Protein AF-A0A5M5C5G3-F1 (afdb_monomer)

Secondary structure (DSSP, 8-state):
-PPPEEEPPSS--SSEEEEEEEHHHHHHHHHHHHHHHHHHHHTT-EEEEEEE---SHHHHHHHHHHHHT-SSS-EEEEEEESS--EEEEES-GGGSSS----TTS-HHHHSEE-THHHH-TT--EEEEEE-SSSTTEEEEEE-TTS-SS---SSEEEEE-----TTS-HHHHHHHHHHHHHHHHTS-----EEEEEE-SSGGGT-HHHHHHHHHHHHHH-GGGGSTT-EEEEE-TTSSSS-HHHHHHHTT-TT--EEEEES-EETTEE----SPP---HHHHHHHHHHHHHHHHHHHHHHH-HHHHHHHHHHHHT--HHHHHGGG-HHHHHHHHHHHHHHSEEHHHHHT-------

Structure (mmCIF, N/CA/C/O backbone):
data_AF-A0A5M5C5G3-F1
#
_entry.id   AF-A0A5M5C5G3-F1
#
loop_
_atom_site.group_PDB
_atom_site.id
_atom_site.type_symbol
_atom_site.label_atom_id
_atom_site.label_alt_id
_atom_site.label_comp_id
_atom_site.label_asym_id
_atom_site.label_entity_id
_atom_site.label_seq_id
_atom_site.pdbx_PDB_ins_code
_atom_site.Cartn_x
_atom_site.Cartn_y
_atom_site.Cartn_z
_atom_site.occupancy
_atom_site.B_iso_or_equiv
_atom_site.auth_seq_id
_atom_site.auth_comp_id
_atom_site.auth_asym_id
_atom_site.auth_atom_id
_atom_site.pdbx_PDB_model_num
ATOM 1 N N . MET A 1 1 ? -4.178 26.601 22.178 1.00 47.41 1 MET A N 1
ATOM 2 C CA . MET A 1 1 ? -3.973 25.141 22.219 1.00 47.41 1 MET A CA 1
ATOM 3 C C . MET A 1 1 ? -5.307 24.529 22.592 1.00 47.41 1 MET A C 1
ATOM 5 O O . MET A 1 1 ? -5.769 24.788 23.697 1.00 47.41 1 MET A O 1
ATOM 9 N N . GLN A 1 2 ? -5.981 23.860 21.654 1.00 57.28 2 GLN A N 1
ATOM 10 C CA . GLN A 1 2 ? -7.100 22.986 22.015 1.00 57.28 2 GLN A CA 1
ATOM 11 C C . GLN A 1 2 ? -6.514 21.763 22.724 1.00 57.28 2 GLN A C 1
ATOM 13 O O . GLN A 1 2 ? -5.422 21.324 22.378 1.00 57.28 2 GLN A O 1
ATOM 18 N N . ALA A 1 3 ? -7.182 21.301 23.776 1.00 74.56 3 ALA A N 1
ATOM 19 C CA . ALA A 1 3 ? -6.798 20.075 24.458 1.00 74.56 3 ALA A CA 1
ATOM 20 C C . ALA A 1 3 ? -7.278 18.870 23.644 1.00 74.56 3 ALA A C 1
ATOM 22 O O . ALA A 1 3 ? -8.340 18.939 23.018 1.00 74.56 3 ALA A O 1
ATOM 23 N N . GLN A 1 4 ? -6.527 17.771 23.710 1.00 89.06 4 GLN A N 1
ATOM 24 C CA . GLN A 1 4 ? -6.929 16.485 23.156 1.00 89.06 4 GLN A CA 1
ATOM 25 C C . GLN A 1 4 ? -8.366 16.137 23.569 1.00 89.06 4 GLN A C 1
ATOM 27 O O . GLN A 1 4 ? -8.704 16.149 24.756 1.00 89.06 4 GLN A O 1
ATOM 32 N N . THR A 1 5 ? -9.204 15.777 22.599 1.00 95.81 5 THR A N 1
ATOM 33 C CA . THR A 1 5 ? -10.551 15.261 22.852 1.00 95.81 5 THR A CA 1
ATOM 34 C C . THR A 1 5 ? -10.535 13.739 22.791 1.00 95.81 5 THR A C 1
ATOM 36 O O . THR A 1 5 ? -10.115 13.144 21.800 1.00 95.81 5 THR A O 1
ATOM 39 N N . VAL A 1 6 ? -11.023 13.101 23.856 1.00 97.19 6 VAL A N 1
ATOM 40 C CA . VAL A 1 6 ? -11.146 11.643 23.958 1.00 97.19 6 VAL A CA 1
ATOM 41 C C . VAL A 1 6 ? -12.616 11.287 24.132 1.00 97.19 6 VAL A C 1
ATOM 43 O O . VAL A 1 6 ? -13.222 11.601 25.157 1.00 97.19 6 VAL A O 1
ATOM 46 N N . VAL A 1 7 ? -13.195 10.614 23.139 1.00 97.94 7 VAL A N 1
ATOM 47 C CA . VAL A 1 7 ? -14.535 10.027 23.251 1.00 97.94 7 VAL A CA 1
ATOM 48 C C . VAL A 1 7 ? -14.389 8.561 23.631 1.00 97.94 7 VAL A C 1
ATOM 50 O O . VAL A 1 7 ? -13.728 7.790 22.935 1.00 97.94 7 VAL A O 1
ATOM 53 N N . HIS A 1 8 ? -15.005 8.180 24.746 1.00 97.75 8 HIS A N 1
ATOM 54 C CA . HIS A 1 8 ? -14.982 6.811 25.248 1.00 97.75 8 HIS A CA 1
ATOM 55 C C . HIS A 1 8 ? -15.946 5.897 24.471 1.00 97.75 8 HIS A C 1
ATOM 57 O O . HIS A 1 8 ? -16.964 6.389 23.964 1.00 97.75 8 HIS A O 1
ATOM 63 N N . PRO A 1 9 ? -15.673 4.577 24.425 1.00 97.62 9 PRO A N 1
ATOM 64 C CA . PRO A 1 9 ? -16.592 3.585 23.879 1.00 97.62 9 PRO A CA 1
ATOM 65 C C . PRO A 1 9 ? -18.014 3.728 24.432 1.00 97.62 9 PRO A C 1
ATOM 67 O O . PRO A 1 9 ? -18.192 3.961 25.630 1.00 97.62 9 PRO A O 1
ATOM 70 N N . SER A 1 10 ? -19.030 3.565 23.579 1.00 97.19 10 SER A N 1
ATOM 71 C CA . SER A 1 10 ? -20.435 3.581 24.023 1.00 97.19 10 SER A CA 1
ATOM 72 C C . SER A 1 10 ? -20.893 2.233 24.595 1.00 97.19 10 SER A C 1
ATOM 74 O O . SER A 1 10 ? -21.881 2.161 25.326 1.00 97.19 10 SER A O 1
ATOM 76 N N . ILE A 1 11 ? -20.134 1.172 24.311 1.00 97.12 11 ILE A N 1
ATOM 77 C CA . ILE A 1 11 ? -20.370 -0.198 24.764 1.00 97.12 11 ILE A CA 1
ATOM 78 C C . ILE A 1 11 ? -19.197 -0.709 25.605 1.00 97.12 11 ILE A C 1
ATOM 80 O O . ILE A 1 11 ? -18.063 -0.250 25.469 1.00 97.12 11 ILE A O 1
ATOM 84 N N . LYS A 1 12 ? -19.464 -1.691 26.471 1.00 95.06 12 LYS A N 1
ATOM 85 C CA . LYS A 1 12 ? -18.429 -2.405 27.231 1.00 95.06 12 LYS A CA 1
ATOM 86 C C . LYS A 1 12 ? -18.089 -3.712 26.532 1.00 95.06 12 LYS A C 1
ATOM 88 O O . LYS A 1 12 ? -18.976 -4.526 26.292 1.00 95.06 12 LYS A O 1
ATOM 93 N N . THR A 1 13 ? -16.811 -3.920 26.259 1.00 96.94 13 THR A N 1
ATOM 94 C CA . THR A 1 13 ? -16.295 -5.062 25.497 1.00 96.94 13 THR A CA 1
ATOM 95 C C . THR A 1 13 ? -15.046 -5.613 26.172 1.00 96.94 13 THR A C 1
ATOM 97 O O . THR A 1 13 ? -14.477 -4.957 27.041 1.00 96.94 13 THR A O 1
ATOM 100 N N . LYS A 1 14 ? -14.640 -6.841 25.829 1.00 96.69 14 LYS A N 1
ATOM 101 C CA . LYS A 1 14 ? -13.453 -7.477 26.435 1.00 96.69 14 LYS A CA 1
ATOM 102 C C . LYS A 1 14 ? -12.157 -6.759 26.067 1.00 96.69 14 LYS A C 1
ATOM 104 O O . LYS A 1 14 ? -11.248 -6.684 26.879 1.00 96.69 14 LYS A O 1
ATOM 109 N N . THR A 1 15 ? -12.100 -6.243 24.852 1.00 98.19 15 THR A N 1
ATOM 110 C CA . THR A 1 15 ? -10.999 -5.475 24.277 1.00 98.19 15 THR A CA 1
ATOM 111 C C . THR A 1 15 ? -11.566 -4.213 23.644 1.00 98.19 15 THR A C 1
ATOM 113 O O . THR A 1 15 ? -12.786 -4.076 23.505 1.00 98.19 15 THR A O 1
ATOM 116 N N . THR A 1 16 ? -10.706 -3.261 23.305 1.00 98.56 16 THR A N 1
ATOM 117 C CA . THR A 1 16 ? -11.116 -1.992 22.698 1.00 98.56 16 THR A CA 1
ATOM 118 C C . THR A 1 16 ? -10.315 -1.672 21.447 1.00 98.56 16 THR A C 1
ATOM 120 O O . THR A 1 16 ? -9.233 -2.207 21.219 1.00 98.56 16 THR A O 1
ATOM 123 N N . PHE A 1 17 ? -10.857 -0.769 20.642 1.00 98.75 17 PHE A N 1
ATOM 124 C CA . PHE A 1 17 ? -10.243 -0.247 19.430 1.00 98.75 17 PHE A CA 1
ATOM 125 C C . PHE A 1 17 ? -10.098 1.274 19.522 1.00 98.75 17 PHE A C 1
ATOM 127 O O . PHE A 1 17 ? -10.846 1.923 20.256 1.00 98.75 17 PHE A O 1
ATOM 134 N N . ALA A 1 18 ? -9.161 1.866 18.782 1.00 98.81 18 ALA A N 1
ATOM 135 C CA . ALA A 1 18 ? -8.980 3.316 18.741 1.00 98.81 18 ALA A CA 1
ATOM 136 C C . ALA A 1 18 ? -9.014 3.863 17.313 1.00 98.81 18 ALA A C 1
ATOM 138 O O . ALA A 1 18 ? -8.277 3.419 16.437 1.00 98.81 18 ALA A O 1
ATOM 139 N N . ILE A 1 19 ? -9.816 4.902 17.101 1.00 98.88 19 ILE A N 1
ATOM 140 C CA . ILE A 1 19 ? -9.719 5.776 15.935 1.00 98.88 19 ILE A CA 1
ATOM 141 C C . ILE A 1 19 ? -8.904 6.997 16.352 1.00 98.88 19 ILE A C 1
ATOM 143 O O . ILE A 1 19 ? -9.328 7.757 17.221 1.00 98.88 19 ILE A O 1
ATOM 147 N N . VAL A 1 20 ? -7.740 7.186 15.737 1.00 98.81 20 VAL A N 1
ATOM 148 C CA . VAL A 1 20 ? -6.887 8.365 15.925 1.00 98.81 20 VAL A CA 1
ATOM 149 C C . VAL A 1 20 ? -7.066 9.266 14.715 1.00 98.81 20 VAL A C 1
ATOM 151 O O . VAL A 1 20 ? -6.786 8.843 13.596 1.00 98.81 20 VAL A O 1
ATOM 154 N N . VAL A 1 21 ? -7.519 10.499 14.918 1.00 98.62 21 VAL A N 1
ATOM 155 C CA . VAL A 1 21 ? -7.805 11.434 13.823 1.00 98.62 21 VAL A CA 1
ATOM 156 C C . VAL A 1 21 ? -7.273 12.828 14.130 1.00 98.62 21 VAL A C 1
ATOM 158 O O . VAL A 1 21 ? -7.289 13.261 15.285 1.00 98.62 21 VAL A O 1
ATOM 161 N N . ASP A 1 22 ? -6.770 13.524 13.109 1.00 97.44 22 ASP A N 1
ATOM 162 C CA . ASP A 1 22 ? -6.402 14.931 13.247 1.00 97.44 22 ASP A CA 1
ATOM 163 C C . ASP A 1 22 ? -7.646 15.834 13.290 1.00 97.44 22 ASP A C 1
ATOM 165 O O . ASP A 1 22 ? -8.669 15.542 12.663 1.00 97.44 22 ASP A O 1
ATOM 169 N N . GLN A 1 23 ? -7.564 16.946 14.022 1.00 97.25 23 GLN A N 1
ATOM 170 C CA . GLN A 1 23 ? -8.694 17.856 14.227 1.00 97.25 23 GLN A CA 1
ATOM 171 C C . GLN A 1 23 ? -9.330 18.309 12.907 1.00 97.25 23 GLN A C 1
ATOM 173 O O . GLN A 1 23 ? -10.554 18.353 12.797 1.00 97.25 23 GLN A O 1
ATOM 178 N N . LYS A 1 24 ? -8.521 18.603 11.882 1.00 96.56 24 LYS A N 1
ATOM 179 C CA . LYS A 1 24 ? -9.031 19.126 10.615 1.00 96.56 24 LYS A CA 1
ATOM 180 C C . LYS A 1 24 ? -9.796 18.058 9.835 1.00 96.56 24 LYS A C 1
ATOM 182 O O . LYS A 1 24 ? -10.873 18.349 9.320 1.00 96.56 24 LYS A O 1
ATOM 187 N N . SER A 1 25 ? -9.282 16.833 9.765 1.00 97.31 25 SER A N 1
ATOM 188 C CA . SER A 1 25 ? -9.998 15.713 9.144 1.00 97.31 25 SER A CA 1
ATOM 189 C C . SER A 1 25 ? -11.283 15.371 9.892 1.00 97.31 25 SER A C 1
ATOM 191 O O . SER A 1 25 ? -12.290 15.064 9.255 1.00 97.31 25 SER A O 1
ATOM 193 N N . TYR A 1 26 ? -11.280 15.470 11.225 1.00 98.25 26 TYR A N 1
ATOM 194 C CA . TYR A 1 26 ? -12.494 15.286 12.013 1.00 98.25 26 TYR A CA 1
ATOM 195 C C . TYR A 1 26 ? -13.536 16.366 11.715 1.00 98.25 26 TYR A C 1
ATOM 197 O O . TYR A 1 26 ? -14.682 16.029 11.439 1.00 98.25 26 TYR A O 1
ATOM 205 N N . ASP A 1 27 ? -13.153 17.642 11.684 1.00 98.06 27 ASP A N 1
ATOM 206 C CA . ASP A 1 27 ? -14.084 18.737 11.388 1.00 98.06 27 ASP A CA 1
ATOM 207 C C . ASP A 1 27 ? -14.723 18.599 9.993 1.00 98.06 27 ASP A C 1
ATOM 209 O O . ASP A 1 27 ? -15.904 18.893 9.812 1.00 98.06 27 ASP A O 1
ATOM 213 N N . GLU A 1 28 ? -13.963 18.113 9.008 1.00 98.25 28 GLU A N 1
ATOM 214 C CA . GLU A 1 28 ? -14.404 17.972 7.614 1.00 98.25 28 GLU A CA 1
ATOM 215 C C . GLU A 1 28 ? -15.206 16.690 7.324 1.00 98.25 28 GLU A C 1
ATOM 217 O O . GLU A 1 28 ? -15.920 16.626 6.318 1.00 98.25 28 GLU A O 1
ATOM 222 N N . ALA A 1 29 ? -15.075 15.652 8.155 1.00 98.38 29 ALA A N 1
ATOM 223 C CA . ALA A 1 29 ? -15.681 14.333 7.933 1.00 98.38 29 ALA A CA 1
ATOM 224 C C . ALA A 1 29 ? -16.339 13.750 9.196 1.00 98.38 29 ALA A C 1
ATOM 226 O O . ALA A 1 29 ? -16.453 12.531 9.341 1.00 98.38 29 ALA A O 1
ATOM 227 N N . LYS A 1 30 ? -16.761 14.614 10.129 1.00 98.44 30 LYS A N 1
ATOM 228 C CA . LYS A 1 30 ? -17.275 14.226 11.450 1.00 98.44 30 LYS A CA 1
ATOM 229 C C . LYS A 1 30 ? -18.355 13.154 11.372 1.00 98.44 30 LYS A C 1
ATOM 231 O O . LYS A 1 30 ? -18.235 12.115 12.011 1.00 98.44 30 LYS A O 1
ATOM 236 N N . SER A 1 31 ? -19.398 13.396 10.579 1.00 98.56 31 SER A N 1
ATOM 237 C CA . SER A 1 31 ? -20.535 12.480 10.468 1.00 98.56 31 SER A CA 1
ATOM 238 C C . SER A 1 31 ? -20.120 11.104 9.950 1.00 98.56 31 SER A C 1
ATOM 240 O O . SER A 1 31 ? -20.612 10.089 10.437 1.00 98.56 31 SER A O 1
ATOM 242 N N . GLU A 1 32 ? -19.201 11.054 8.988 1.00 98.75 32 GLU A N 1
ATOM 243 C CA . GLU A 1 32 ? -18.678 9.813 8.427 1.00 98.75 32 GLU A CA 1
ATOM 244 C C . GLU A 1 32 ? -17.757 9.068 9.404 1.00 98.75 32 GLU A C 1
ATOM 246 O O . GLU A 1 32 ? -17.850 7.846 9.508 1.00 98.75 32 GLU A O 1
ATOM 251 N N . ILE A 1 33 ? -16.918 9.783 10.160 1.00 98.75 33 ILE A N 1
ATOM 252 C CA . ILE A 1 33 ? -16.055 9.195 11.198 1.00 98.75 33 ILE A CA 1
ATOM 253 C C . ILE A 1 33 ? -16.897 8.646 12.357 1.00 98.75 33 ILE A C 1
ATOM 255 O O . ILE A 1 33 ? -16.669 7.519 12.803 1.00 98.75 33 ILE A O 1
ATOM 259 N N . ASP A 1 34 ? -17.908 9.391 12.806 1.00 98.69 34 ASP A N 1
ATOM 260 C CA . ASP A 1 34 ? -18.833 8.960 13.858 1.00 98.69 34 ASP A CA 1
ATOM 261 C C . ASP A 1 34 ? -19.656 7.737 13.414 1.00 98.69 34 ASP A C 1
ATOM 263 O O . ASP A 1 34 ? -19.855 6.792 14.188 1.00 98.69 34 ASP A O 1
ATOM 267 N N . ALA A 1 35 ? -20.097 7.703 12.151 1.00 98.69 35 ALA A N 1
ATOM 268 C CA . ALA A 1 35 ? -20.776 6.546 11.571 1.00 98.69 35 ALA A CA 1
ATOM 269 C C . ALA A 1 35 ? -19.847 5.326 11.471 1.00 98.69 35 ALA A C 1
ATOM 271 O O . ALA A 1 35 ? -20.259 4.215 11.811 1.00 98.69 35 ALA A O 1
ATOM 272 N N . TYR A 1 36 ? -18.592 5.530 11.065 1.00 98.56 36 TYR A N 1
ATOM 273 C CA . TYR A 1 36 ? -17.580 4.479 11.017 1.00 98.56 36 TYR A CA 1
ATOM 274 C C . TYR A 1 36 ? -17.308 3.893 12.403 1.00 98.56 36 TYR A C 1
ATOM 276 O O . TYR A 1 36 ? -17.430 2.681 12.587 1.00 98.56 36 TYR A O 1
ATOM 284 N N . ARG A 1 37 ? -17.090 4.741 13.413 1.00 98.56 37 ARG A N 1
ATOM 285 C CA . ARG A 1 37 ? -16.998 4.322 14.817 1.00 98.56 37 ARG A CA 1
ATOM 286 C C . ARG A 1 37 ? -18.208 3.495 15.252 1.00 98.56 37 ARG A C 1
ATOM 288 O O . ARG A 1 37 ? -18.054 2.402 15.788 1.00 98.56 37 ARG A O 1
ATOM 295 N N . THR A 1 38 ? -19.411 4.005 14.995 1.00 98.38 38 THR A N 1
ATOM 296 C CA . THR A 1 38 ? -20.664 3.328 15.356 1.00 98.38 38 THR A CA 1
ATOM 297 C C . THR A 1 38 ? -20.772 1.959 14.683 1.00 98.38 38 THR A C 1
ATOM 299 O O . THR A 1 38 ? -21.274 1.010 15.281 1.00 98.38 38 THR A O 1
ATOM 302 N N . SER A 1 39 ? -20.301 1.833 13.441 1.00 97.75 39 SER A N 1
ATOM 303 C CA . SER A 1 39 ? -20.312 0.565 12.711 1.00 97.75 39 SER A CA 1
ATOM 304 C C . SER A 1 39 ? -19.391 -0.491 13.335 1.00 97.75 39 SER A C 1
ATOM 306 O O . SER A 1 39 ? -19.750 -1.663 13.339 1.00 97.75 39 SER A O 1
ATOM 308 N N . ILE A 1 40 ? -18.257 -0.085 13.920 1.00 97.62 40 ILE A N 1
ATOM 309 C CA . ILE A 1 40 ? -17.351 -0.979 14.660 1.00 97.62 40 ILE A CA 1
ATOM 310 C C . ILE A 1 40 ? -17.996 -1.412 15.982 1.00 97.62 40 ILE A C 1
ATOM 312 O O . ILE A 1 40 ? -18.031 -2.598 16.300 1.00 97.62 40 ILE A O 1
ATOM 316 N N . GLU A 1 41 ? -18.589 -0.475 16.727 1.00 98.00 41 GLU A N 1
ATOM 317 C CA . GLU A 1 41 ? -19.254 -0.804 17.994 1.00 98.00 41 GLU A CA 1
ATOM 318 C C . GLU A 1 41 ? -20.459 -1.740 17.795 1.00 98.00 41 GLU A C 1
ATOM 320 O O . GLU A 1 41 ? -20.700 -2.615 18.624 1.00 98.00 41 GLU A O 1
ATOM 325 N N . LYS A 1 42 ? -21.179 -1.643 16.670 1.00 96.31 42 LYS A N 1
ATOM 326 C CA . LYS A 1 42 ? -22.265 -2.582 16.328 1.00 96.31 42 LYS A CA 1
ATOM 327 C C . LYS A 1 42 ? -21.810 -4.040 16.204 1.00 96.31 42 LYS A C 1
ATOM 329 O O . LYS A 1 42 ? -22.623 -4.931 16.427 1.00 96.31 42 LYS A O 1
ATOM 334 N N . GLU A 1 43 ? -20.542 -4.286 15.888 1.00 94.12 43 GLU A N 1
ATOM 335 C CA . GLU A 1 43 ? -19.956 -5.633 15.849 1.00 94.12 43 GLU A CA 1
ATOM 336 C C . GLU A 1 43 ? -19.410 -6.096 17.207 1.00 94.12 43 GLU A C 1
ATOM 338 O O . GLU A 1 43 ? -18.856 -7.187 17.321 1.00 94.12 43 GLU A O 1
ATOM 343 N N . GLY A 1 44 ? -19.593 -5.297 18.260 1.00 96.56 44 GLY A N 1
ATOM 344 C CA . GLY A 1 44 ? -19.196 -5.667 19.613 1.00 96.56 44 GLY A CA 1
ATOM 345 C C . GLY A 1 44 ? -17.746 -5.332 19.953 1.00 96.56 44 GLY A C 1
ATOM 346 O O . GLY A 1 44 ? -17.183 -5.977 20.837 1.00 96.56 44 GLY A O 1
ATOM 347 N N . LEU A 1 45 ? -17.157 -4.319 19.305 1.00 97.88 45 LEU A N 1
ATOM 348 C CA . LEU A 1 45 ? -15.825 -3.803 19.628 1.00 97.88 45 LEU A CA 1
ATOM 349 C C . LEU A 1 45 ? -15.895 -2.336 20.085 1.00 97.88 45 LEU A C 1
ATOM 351 O O . LEU A 1 45 ? -16.129 -1.417 19.297 1.00 97.88 45 LEU A O 1
ATOM 355 N N . GLY A 1 46 ? -15.721 -2.108 21.389 1.00 98.31 46 GLY A N 1
ATOM 356 C CA . GLY A 1 46 ? -15.804 -0.785 21.999 1.00 98.31 46 GLY A CA 1
ATOM 357 C C . GLY A 1 46 ? -14.710 0.128 21.462 1.00 98.31 46 GLY A C 1
ATOM 358 O O . GLY A 1 46 ? -13.534 -0.226 21.518 1.00 98.31 46 GLY A O 1
ATOM 359 N N . THR A 1 47 ? -15.086 1.297 20.939 1.00 98.75 47 THR A N 1
ATOM 360 C CA . THR A 1 47 ? -14.168 2.112 20.135 1.00 98.75 47 THR A CA 1
ATOM 361 C C . THR A 1 47 ? -13.967 3.506 20.718 1.00 98.75 47 THR A C 1
ATOM 363 O O . THR A 1 47 ? -14.910 4.296 20.816 1.00 98.75 47 THR A O 1
ATOM 366 N N . TYR A 1 48 ? -12.721 3.825 21.062 1.00 98.69 48 TYR A N 1
ATOM 367 C CA . TYR A 1 48 ? -12.273 5.174 21.389 1.00 98.69 48 TYR A CA 1
ATOM 368 C C . TYR A 1 48 ? -12.162 6.032 20.128 1.00 98.69 48 TYR A C 1
ATOM 370 O O . TYR A 1 48 ? -11.752 5.549 19.073 1.00 98.69 48 TYR A O 1
ATOM 378 N N . LEU A 1 49 ? -12.451 7.325 20.257 1.00 98.75 49 LEU A N 1
ATOM 379 C CA . LEU A 1 49 ? -12.128 8.332 19.247 1.00 98.75 49 LEU A CA 1
ATOM 380 C C . LEU A 1 49 ? -11.200 9.375 19.874 1.00 98.75 49 LEU A C 1
ATOM 382 O O . LEU A 1 49 ? -11.592 10.084 20.803 1.00 98.75 49 LEU A O 1
ATOM 386 N N . LEU A 1 50 ? -9.961 9.418 19.387 1.00 98.69 50 LEU A N 1
ATOM 387 C CA . LEU A 1 50 ? -8.883 10.289 19.846 1.00 98.69 50 LEU A CA 1
ATOM 388 C C . LEU A 1 50 ? -8.682 11.400 18.811 1.00 98.69 50 LEU A C 1
ATOM 390 O O . LEU A 1 50 ? -8.201 11.138 17.707 1.00 98.69 50 LEU A O 1
ATOM 394 N N . ILE A 1 51 ? -9.058 12.626 19.169 1.00 98.50 51 ILE A N 1
ATOM 395 C CA . ILE A 1 51 ? -9.035 13.792 18.279 1.00 98.50 51 ILE A CA 1
ATOM 396 C C . ILE A 1 51 ? -8.058 14.814 18.849 1.00 98.50 51 ILE A C 1
ATOM 398 O O . ILE A 1 51 ? -8.196 15.229 20.003 1.00 98.50 51 ILE A O 1
ATOM 402 N N . ASP A 1 52 ? -7.087 15.223 18.043 1.00 97.81 52 ASP A N 1
ATOM 403 C CA . ASP A 1 52 ? -6.156 16.292 18.400 1.00 97.81 52 ASP A CA 1
ATOM 404 C C . ASP A 1 52 ? -5.534 16.918 17.146 1.00 97.81 52 ASP A C 1
ATOM 406 O O . ASP A 1 52 ? -5.626 16.382 16.043 1.00 97.81 52 ASP A O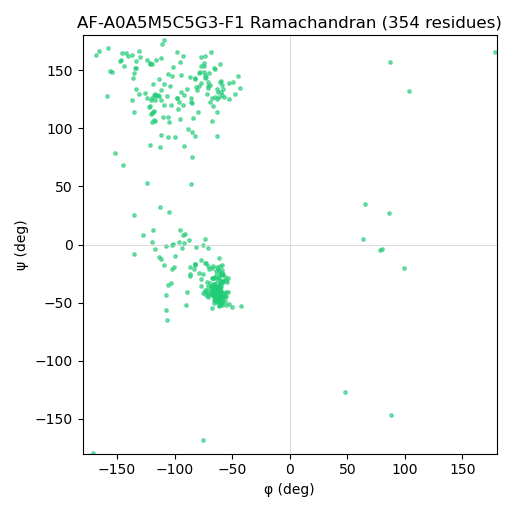 1
ATOM 410 N N . ASP A 1 53 ? -4.843 18.037 17.309 1.00 95.88 53 ASP A N 1
ATOM 411 C CA . ASP A 1 53 ? -3.935 18.577 16.304 1.00 95.88 53 ASP A CA 1
ATOM 412 C C . ASP A 1 53 ? -2.548 17.923 16.450 1.00 95.88 53 ASP A C 1
ATOM 414 O O . ASP A 1 53 ? -1.601 18.497 16.997 1.00 95.88 53 ASP A O 1
ATOM 418 N N . TRP A 1 54 ? -2.443 16.670 16.000 1.00 96.12 54 TRP A N 1
ATOM 419 C CA . TRP A 1 54 ? -1.269 15.817 16.194 1.00 96.12 54 TRP A CA 1
ATOM 420 C C . TRP A 1 54 ? -0.002 16.361 15.520 1.00 96.12 54 TRP A C 1
ATOM 422 O O . TRP A 1 54 ? 0.299 16.058 14.369 1.00 96.12 54 TRP A O 1
ATOM 432 N N . LYS A 1 55 ? 0.806 17.127 16.262 1.00 94.75 55 LYS A N 1
ATOM 433 C CA . LYS A 1 55 ? 2.068 17.696 15.746 1.00 94.75 55 LYS A CA 1
ATOM 434 C C . LYS A 1 55 ? 3.262 16.751 15.781 1.00 94.75 55 LYS A C 1
ATOM 436 O O . LYS A 1 55 ? 4.278 17.043 15.155 1.00 94.75 55 LYS A O 1
ATOM 441 N N . ARG A 1 56 ? 3.203 15.675 16.568 1.00 96.31 56 ARG A N 1
ATOM 442 C CA . ARG A 1 56 ? 4.303 14.713 16.729 1.00 96.31 56 ARG A CA 1
ATOM 443 C C . ARG A 1 56 ? 3.761 13.287 16.875 1.00 96.31 56 ARG A C 1
ATOM 445 O O . ARG A 1 56 ? 2.656 13.120 17.382 1.00 96.31 56 ARG A O 1
ATOM 452 N N . PRO A 1 57 ? 4.548 12.262 16.497 1.00 98.06 57 PRO A N 1
ATOM 453 C CA . PRO A 1 57 ? 4.177 10.862 16.709 1.00 98.06 57 PRO A CA 1
ATOM 454 C C . PRO A 1 57 ? 4.050 10.439 18.181 1.00 98.06 57 PRO A C 1
ATOM 456 O O . PRO A 1 57 ? 3.189 9.635 18.516 1.00 98.06 57 PRO A O 1
ATOM 459 N N . GLU A 1 58 ? 4.905 10.963 19.058 1.00 97.81 58 GLU A N 1
ATOM 460 C CA . GLU A 1 58 ? 5.032 10.518 20.456 1.00 97.81 58 GLU A CA 1
ATOM 461 C C . GLU A 1 58 ? 3.707 10.550 21.244 1.00 97.81 58 GLU A C 1
ATOM 463 O O . GLU A 1 58 ? 3.330 9.491 21.746 1.00 97.81 58 GLU A O 1
ATOM 468 N N . PRO A 1 59 ? 2.944 11.663 21.290 1.00 97.56 59 PRO A N 1
ATOM 469 C CA . PRO A 1 59 ? 1.697 11.713 22.061 1.00 97.56 59 PRO A CA 1
ATOM 470 C C . PRO A 1 59 ? 0.657 10.668 21.641 1.00 97.56 59 PRO A C 1
ATOM 472 O O . PRO A 1 59 ? -0.092 10.159 22.472 1.00 97.56 59 PRO A O 1
ATOM 475 N N . ILE A 1 60 ? 0.619 10.313 20.350 1.00 98.44 60 ILE A N 1
ATOM 476 C CA . ILE A 1 60 ? -0.256 9.244 19.854 1.00 98.44 60 ILE A CA 1
ATOM 477 C C . ILE A 1 60 ? 0.198 7.910 20.444 1.00 98.44 60 ILE A C 1
ATOM 479 O O . ILE A 1 60 ? -0.614 7.174 20.998 1.00 98.44 60 ILE A O 1
ATOM 483 N N . ARG A 1 61 ? 1.497 7.604 20.344 1.00 98.50 61 ARG A N 1
ATOM 484 C CA . ARG A 1 61 ? 2.061 6.343 20.837 1.00 98.50 61 ARG A CA 1
ATOM 485 C C . ARG A 1 61 ? 1.840 6.177 22.340 1.00 98.50 61 ARG A C 1
ATOM 487 O O . ARG A 1 61 ? 1.416 5.108 22.761 1.00 98.50 61 ARG A O 1
ATOM 494 N N . GLU A 1 62 ? 2.070 7.224 23.128 1.00 97.94 62 GLU A N 1
ATOM 495 C CA . GLU A 1 62 ? 1.838 7.211 24.580 1.00 97.94 62 GLU A CA 1
ATOM 496 C C . GLU A 1 62 ? 0.382 6.883 24.929 1.00 97.94 62 GLU A C 1
ATOM 498 O O . GLU A 1 62 ? 0.120 6.075 25.820 1.00 97.94 62 GLU A O 1
ATOM 503 N N . GLN A 1 63 ? -0.573 7.464 24.198 1.00 98.06 63 GLN A N 1
ATOM 504 C CA . GLN A 1 63 ? -1.992 7.171 24.390 1.00 98.06 63 GLN A CA 1
ATOM 505 C C . GLN A 1 63 ? -2.339 5.727 24.019 1.00 98.06 63 GLN A C 1
ATOM 507 O O . GLN A 1 63 ? -3.071 5.071 24.758 1.00 98.06 63 GLN A O 1
ATOM 512 N N . LEU A 1 64 ? -1.800 5.210 22.911 1.00 98.75 64 LEU A N 1
ATOM 513 C CA . LEU A 1 64 ? -2.026 3.822 22.500 1.00 98.75 64 LEU A CA 1
ATOM 514 C C . LEU A 1 64 ? -1.464 2.829 23.527 1.00 98.75 64 LEU A C 1
ATOM 516 O O . LEU A 1 64 ? -2.179 1.907 23.914 1.00 98.75 64 LEU A O 1
ATOM 520 N N . VAL A 1 65 ? -0.243 3.059 24.029 1.00 98.62 65 VAL A N 1
ATOM 521 C CA . VAL A 1 65 ? 0.370 2.247 25.098 1.00 98.62 65 VAL A CA 1
ATOM 522 C C . VAL A 1 65 ? -0.506 2.266 26.348 1.00 98.62 65 VAL A C 1
ATOM 524 O O . VAL A 1 65 ? -0.886 1.214 26.853 1.00 98.62 65 VAL A O 1
ATOM 527 N N . LYS A 1 66 ? -0.920 3.454 26.803 1.00 98.19 66 LYS A N 1
ATOM 528 C CA . LYS A 1 66 ? -1.767 3.599 27.993 1.00 98.19 66 LYS A CA 1
ATOM 529 C C . LYS A 1 66 ? -3.105 2.864 27.865 1.00 98.19 66 LYS A C 1
ATOM 531 O O . LYS A 1 66 ? -3.596 2.302 28.843 1.00 98.19 66 LYS A O 1
ATOM 536 N N . LEU A 1 67 ? -3.732 2.901 26.688 1.00 98.31 67 LEU A N 1
ATOM 537 C CA . LEU A 1 67 ? -4.981 2.176 26.436 1.00 98.31 67 LEU A CA 1
ATOM 538 C C . LEU A 1 67 ? -4.752 0.660 26.362 1.00 98.31 67 LEU A C 1
ATOM 540 O O . LEU A 1 67 ? -5.598 -0.105 26.823 1.00 98.31 67 LEU A O 1
ATOM 544 N N . HIS A 1 68 ? -3.620 0.222 25.813 1.00 98.50 68 HIS A N 1
ATOM 545 C CA . HIS A 1 68 ? -3.236 -1.186 25.760 1.00 98.50 68 HIS A CA 1
ATOM 546 C C . HIS A 1 68 ? -2.956 -1.774 27.149 1.00 98.50 68 HIS A C 1
ATOM 548 O O . HIS A 1 68 ? -3.399 -2.879 27.443 1.00 98.50 68 HIS A O 1
ATOM 554 N N . GLU A 1 69 ? -2.321 -1.011 28.040 1.00 97.81 69 GLU A N 1
ATOM 555 C CA . GLU A 1 69 ? -2.016 -1.416 29.422 1.00 97.81 69 GLU A CA 1
ATOM 556 C C . GLU A 1 69 ? -3.254 -1.503 30.339 1.00 97.81 69 GLU A C 1
ATOM 558 O O . GLU A 1 69 ? -3.147 -1.886 31.505 1.00 97.81 69 GLU A O 1
ATOM 563 N N . ASN A 1 70 ? -4.452 -1.167 29.849 1.00 95.94 70 ASN A N 1
ATOM 564 C CA . ASN A 1 70 ? -5.678 -1.325 30.624 1.00 95.94 70 ASN A CA 1
ATOM 565 C C . ASN A 1 70 ? -5.999 -2.812 30.852 1.00 95.94 70 ASN A C 1
ATOM 567 O O . ASN A 1 70 ? -6.519 -3.488 29.971 1.00 95.94 70 ASN A O 1
ATOM 571 N N . GLU A 1 71 ? -5.796 -3.288 32.080 1.00 93.69 71 GLU A N 1
ATOM 572 C CA . GLU A 1 71 ? -5.994 -4.696 32.459 1.00 93.69 71 GLU A CA 1
ATOM 573 C C . GLU A 1 71 ? -7.417 -5.233 32.235 1.00 93.69 71 GLU A C 1
ATOM 575 O O . GLU A 1 71 ? -7.610 -6.440 32.089 1.00 93.69 71 GLU A O 1
ATOM 580 N N . LYS A 1 72 ? -8.438 -4.367 32.246 1.00 94.62 72 LYS A N 1
ATOM 581 C CA . LYS A 1 72 ? 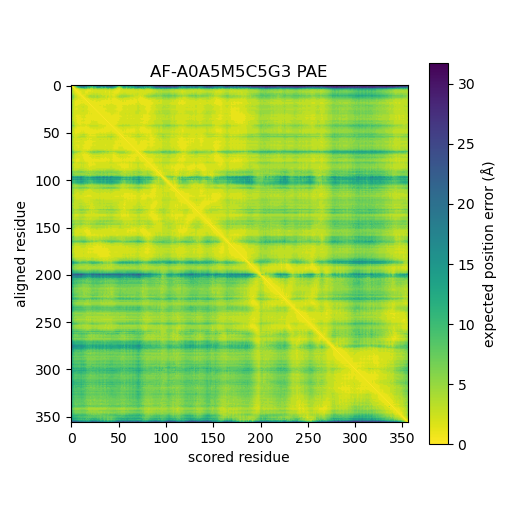-9.842 -4.799 32.143 1.00 94.62 72 LYS A CA 1
ATOM 582 C C . LYS A 1 72 ? -10.318 -4.887 30.705 1.00 94.62 72 LYS A C 1
ATOM 584 O O . LYS A 1 72 ? -11.098 -5.778 30.382 1.00 94.62 72 LYS A O 1
ATOM 589 N N . THR A 1 73 ? -9.924 -3.912 29.895 1.00 96.62 73 THR A N 1
ATOM 590 C CA . THR A 1 73 ? -10.389 -3.748 28.516 1.00 96.62 73 THR A CA 1
ATOM 591 C C . THR A 1 73 ? -9.245 -3.211 27.653 1.00 96.62 73 THR A C 1
ATOM 593 O O . THR A 1 73 ? -9.294 -2.042 27.250 1.00 96.62 73 THR A O 1
ATOM 596 N N . PRO A 1 74 ? -8.191 -4.012 27.418 1.00 98.06 74 PRO A N 1
ATOM 597 C CA . PRO A 1 74 ? -6.998 -3.548 26.724 1.00 98.06 74 PRO A CA 1
ATOM 598 C C . PRO A 1 74 ? -7.313 -3.180 25.274 1.00 98.06 74 PRO A C 1
ATOM 600 O O . PRO A 1 74 ? -8.234 -3.724 24.654 1.00 98.06 74 PRO A O 1
ATOM 603 N N . LEU A 1 75 ? -6.547 -2.239 24.732 1.00 98.62 75 LEU A N 1
ATOM 604 C CA . LEU A 1 75 ? -6.561 -1.914 23.310 1.00 98.62 75 LEU A CA 1
ATOM 605 C C . LEU A 1 75 ? -5.994 -3.086 22.492 1.00 98.62 75 LEU A C 1
ATOM 607 O O . LEU A 1 75 ? -4.868 -3.510 22.742 1.00 98.62 75 LEU A O 1
ATOM 611 N N . GLU A 1 76 ? -6.743 -3.575 21.504 1.00 98.56 76 GLU A N 1
ATOM 612 C CA . GLU A 1 76 ? -6.290 -4.629 20.578 1.00 98.56 76 GLU A CA 1
ATOM 613 C C . GLU A 1 76 ? -5.870 -4.096 19.201 1.00 98.56 76 GLU A C 1
ATOM 615 O O . GLU A 1 76 ? -5.107 -4.752 18.492 1.00 98.56 76 GLU A O 1
ATOM 620 N N . GLY A 1 77 ? -6.332 -2.901 18.822 1.00 98.56 77 GLY A N 1
ATOM 621 C CA . GLY A 1 77 ? -6.047 -2.333 17.511 1.00 98.56 77 GLY A CA 1
ATOM 622 C C . GLY A 1 77 ? -6.365 -0.851 17.378 1.00 98.56 77 GLY A C 1
ATOM 623 O O . GLY A 1 77 ? -7.060 -0.261 18.212 1.00 98.56 77 GLY A O 1
ATOM 624 N N . CYS A 1 78 ? -5.870 -0.239 16.304 1.00 98.81 78 CYS A N 1
ATOM 625 C CA . CYS A 1 78 ? -6.188 1.142 15.966 1.00 98.81 78 CYS A CA 1
ATOM 626 C C . CYS A 1 78 ? -6.260 1.418 14.458 1.00 98.81 78 CYS A C 1
ATOM 628 O O . CYS A 1 78 ? -5.791 0.648 13.620 1.00 98.81 78 CYS A O 1
ATOM 630 N N . VAL A 1 79 ? -6.843 2.564 14.110 1.00 98.81 79 VAL A N 1
ATOM 631 C CA . VAL A 1 79 ? -6.777 3.142 12.767 1.00 98.81 79 VAL A CA 1
ATOM 632 C C . VAL A 1 79 ? -6.437 4.625 12.836 1.00 98.81 79 VAL A C 1
ATOM 634 O O . VAL A 1 79 ? -7.028 5.382 13.608 1.00 98.81 79 VAL A O 1
ATOM 637 N N . PHE A 1 80 ? -5.493 5.039 11.998 1.00 98.81 80 PHE A N 1
ATOM 638 C CA . PHE A 1 80 ? -5.089 6.428 11.807 1.00 98.81 80 PHE A CA 1
ATOM 639 C C . PHE A 1 80 ? -5.887 7.037 10.656 1.00 98.81 80 PHE A C 1
ATOM 641 O O . PHE A 1 80 ? -5.800 6.550 9.531 1.00 98.81 80 PHE A O 1
ATOM 648 N N . ILE A 1 81 ? -6.651 8.095 10.908 1.00 98.56 81 ILE A N 1
ATOM 649 C CA . ILE A 1 81 ? -7.483 8.763 9.904 1.00 98.56 81 ILE A CA 1
ATOM 650 C C . ILE A 1 81 ? -6.947 10.174 9.656 1.00 98.56 81 ILE A C 1
ATOM 652 O O . ILE A 1 81 ? -6.784 10.952 10.591 1.00 98.56 81 ILE A O 1
ATOM 656 N N . GLY A 1 82 ? -6.704 10.504 8.387 1.00 96.69 82 GLY A N 1
ATOM 657 C CA . GLY A 1 82 ? -6.269 11.837 7.970 1.00 96.69 82 GLY A CA 1
ATOM 658 C C . GLY A 1 82 ? -4.753 12.046 7.993 1.00 96.69 82 GLY A C 1
ATOM 659 O O . GLY A 1 82 ? -3.967 11.130 7.715 1.00 96.69 82 GLY A O 1
ATOM 660 N N . ASP A 1 83 ? -4.344 13.271 8.311 1.00 95.19 83 ASP A N 1
ATOM 661 C CA . ASP A 1 83 ? -2.959 13.750 8.289 1.00 95.19 83 ASP A CA 1
ATOM 662 C C . ASP A 1 83 ? -2.237 13.422 9.607 1.00 95.19 83 ASP A C 1
ATOM 664 O O . ASP A 1 83 ? -1.638 14.269 10.266 1.00 95.19 83 ASP A O 1
ATOM 668 N N . ILE A 1 84 ? -2.283 12.150 10.007 1.00 97.81 84 ILE A N 1
ATOM 669 C CA . ILE A 1 84 ? -1.524 11.667 11.162 1.00 97.81 84 ILE A CA 1
ATOM 670 C C . ILE A 1 84 ? -0.024 11.648 10.810 1.00 97.81 84 ILE A C 1
ATOM 672 O O . ILE A 1 84 ? 0.314 11.116 9.741 1.00 97.81 84 ILE A O 1
ATOM 676 N N . PRO A 1 85 ? 0.874 12.146 11.690 1.00 98.00 85 PRO A N 1
ATOM 677 C CA . PRO A 1 85 ? 2.321 12.111 11.486 1.00 98.00 85 PRO A CA 1
ATOM 678 C C . PRO A 1 85 ? 2.842 10.755 10.986 1.00 98.00 85 PRO A C 1
ATOM 680 O O . PRO A 1 85 ? 2.322 9.694 11.337 1.00 98.00 85 PRO A O 1
ATOM 683 N N . ILE A 1 86 ? 3.874 10.791 10.143 1.00 98.19 86 ILE A N 1
ATOM 684 C CA . ILE A 1 86 ? 4.513 9.617 9.544 1.00 98.19 86 ILE A CA 1
ATOM 685 C C . ILE A 1 86 ? 5.910 9.449 10.155 1.00 98.19 86 ILE A C 1
ATOM 687 O O . ILE A 1 86 ? 6.822 10.233 9.859 1.00 98.19 86 ILE A O 1
ATOM 691 N N . PRO A 1 87 ? 6.110 8.416 10.986 1.00 98.31 87 PRO A N 1
ATOM 692 C CA . PRO A 1 87 ? 7.424 8.009 11.460 1.00 98.31 87 PRO A CA 1
ATOM 693 C C . PRO A 1 87 ? 8.314 7.551 10.299 1.00 98.31 87 PRO A C 1
ATOM 695 O O . PRO A 1 87 ? 8.061 6.536 9.653 1.00 98.31 87 PRO A O 1
ATOM 698 N N . MET A 1 88 ? 9.381 8.304 10.044 1.00 97.81 88 MET A N 1
ATOM 699 C CA . MET A 1 88 ? 10.406 8.008 9.046 1.00 97.81 88 MET A CA 1
ATOM 700 C C . MET A 1 88 ? 11.620 7.396 9.750 1.00 97.81 88 MET A C 1
ATOM 702 O O . MET A 1 88 ? 12.509 8.106 10.233 1.00 97.81 88 MET A O 1
ATOM 706 N N . ILE A 1 89 ? 11.653 6.067 9.820 1.00 96.31 89 ILE A N 1
ATOM 707 C CA . ILE A 1 89 ? 12.575 5.318 10.676 1.00 96.31 89 ILE A CA 1
ATOM 708 C C . ILE A 1 89 ? 13.919 5.101 9.974 1.00 96.31 89 ILE A C 1
ATOM 710 O O . ILE A 1 89 ? 14.003 4.562 8.867 1.00 96.31 89 ILE A O 1
ATOM 714 N N . ARG A 1 90 ? 14.994 5.505 10.645 1.00 94.56 90 ARG A N 1
ATOM 715 C CA . ARG A 1 90 ? 16.385 5.252 10.261 1.00 94.56 90 ARG A CA 1
ATOM 716 C C . ARG A 1 90 ? 16.916 4.019 10.983 1.00 94.56 90 ARG A C 1
ATOM 718 O O . ARG A 1 90 ? 16.378 3.612 12.006 1.00 94.56 90 ARG A O 1
ATOM 725 N N . ASP A 1 91 ? 17.944 3.402 10.407 1.00 92.38 91 ASP A N 1
ATOM 726 C CA . ASP A 1 91 ? 18.649 2.238 10.975 1.00 92.38 91 ASP A CA 1
ATOM 727 C C . ASP A 1 91 ? 17.805 0.952 11.145 1.00 92.38 91 ASP A C 1
ATOM 729 O O . ASP A 1 91 ? 18.319 -0.091 11.532 1.00 92.38 91 ASP A O 1
ATOM 733 N N . ALA A 1 92 ? 16.549 0.961 10.686 1.00 91.88 92 ALA A N 1
ATOM 734 C CA . ALA A 1 92 ? 15.651 -0.198 10.637 1.00 91.88 92 ALA A CA 1
ATOM 735 C C . ALA A 1 92 ? 15.640 -0.940 9.280 1.00 91.88 92 ALA A C 1
ATOM 737 O O . ALA A 1 92 ? 14.776 -1.773 9.028 1.00 91.88 92 ALA A O 1
ATOM 738 N N . HIS A 1 93 ? 16.583 -0.659 8.373 1.00 90.06 93 HIS A N 1
ATOM 739 C CA . HIS A 1 93 ? 16.594 -1.233 7.013 1.00 90.06 93 HIS A CA 1
ATOM 740 C C . HIS A 1 93 ? 16.666 -2.764 7.005 1.00 90.06 93 HIS A C 1
ATOM 742 O O . HIS A 1 93 ? 16.141 -3.415 6.101 1.00 90.06 93 HIS A O 1
ATOM 748 N N . HIS A 1 94 ? 17.322 -3.342 8.009 1.00 90.06 94 HIS A N 1
ATOM 749 C CA . HIS A 1 94 ? 17.446 -4.785 8.174 1.00 90.06 94 HIS A CA 1
ATOM 750 C C . HIS A 1 94 ? 16.102 -5.461 8.501 1.00 90.06 94 HIS A C 1
ATOM 752 O O . HIS A 1 94 ? 15.952 -6.643 8.218 1.00 90.06 94 HIS A O 1
ATOM 758 N N . LEU A 1 95 ? 15.113 -4.710 9.004 1.00 90.94 95 LEU A N 1
ATOM 759 C CA . LEU A 1 95 ? 13.739 -5.180 9.225 1.00 90.94 95 LEU A CA 1
ATOM 760 C C . LEU A 1 95 ? 12.886 -5.157 7.946 1.00 90.94 95 LEU A C 1
ATOM 762 O O . LEU A 1 95 ? 11.722 -5.544 7.971 1.00 90.94 95 LEU A O 1
ATOM 766 N N . SER A 1 96 ? 13.445 -4.695 6.823 1.00 89.12 96 SER A N 1
ATOM 767 C CA . SER A 1 96 ? 12.781 -4.702 5.521 1.00 89.12 96 SER A CA 1
ATOM 768 C C . SER A 1 96 ? 13.296 -5.836 4.631 1.00 89.12 96 SER A C 1
ATOM 770 O O . SER A 1 96 ? 14.496 -6.143 4.601 1.00 89.12 96 SER A O 1
ATOM 772 N N . SER A 1 97 ? 12.399 -6.412 3.831 1.00 79.50 97 SER A N 1
ATOM 773 C CA . SER A 1 97 ? 12.743 -7.460 2.866 1.00 79.50 97 SER A CA 1
ATOM 774 C C . SER A 1 97 ? 13.625 -6.917 1.733 1.00 79.50 97 SER A C 1
ATOM 776 O O . SER A 1 97 ? 14.744 -7.393 1.534 1.00 79.50 97 SER A O 1
ATOM 778 N N . ALA A 1 98 ? 13.176 -5.864 1.042 1.00 76.25 98 ALA A N 1
ATOM 779 C CA . ALA A 1 98 ? 13.797 -5.383 -0.198 1.00 76.25 98 ALA A CA 1
ATOM 780 C C . ALA A 1 98 ? 14.458 -3.991 -0.116 1.00 76.25 98 ALA A C 1
ATOM 782 O O . ALA A 1 98 ? 15.184 -3.600 -1.032 1.00 76.25 98 ALA A O 1
ATOM 783 N N . PHE A 1 99 ? 14.253 -3.217 0.954 1.00 81.19 99 PHE A N 1
ATOM 784 C CA . PHE A 1 99 ? 14.734 -1.833 1.006 1.00 81.19 99 PHE A CA 1
ATOM 785 C C . PHE A 1 99 ? 16.196 -1.755 1.474 1.00 81.19 99 PHE A C 1
ATOM 787 O O . PHE A 1 99 ? 16.503 -1.772 2.664 1.00 81.19 99 PHE A O 1
ATOM 794 N N . LYS A 1 100 ? 17.130 -1.671 0.517 1.00 78.62 100 LYS A N 1
ATOM 795 C CA . LYS A 1 100 ? 18.588 -1.695 0.769 1.00 78.62 100 LYS A CA 1
ATOM 796 C C . LYS A 1 100 ? 19.291 -0.368 0.457 1.00 78.62 100 LYS A C 1
ATOM 798 O O . LYS A 1 100 ? 20.437 -0.350 0.008 1.00 78.62 100 LYS A O 1
ATOM 803 N N . ARG A 1 101 ? 18.615 0.770 0.648 1.00 84.19 101 ARG A N 1
ATOM 804 C CA . ARG A 1 101 ? 19.213 2.075 0.332 1.00 84.19 101 ARG A CA 1
ATOM 805 C C . ARG A 1 101 ? 20.273 2.475 1.361 1.00 84.19 101 ARG A C 1
ATOM 807 O O . ARG A 1 101 ? 20.123 2.241 2.551 1.00 84.19 101 ARG A O 1
ATOM 814 N N . SER A 1 102 ? 21.344 3.120 0.896 1.00 84.88 102 SER A N 1
ATOM 815 C CA . SER A 1 102 ? 22.381 3.650 1.786 1.00 84.88 102 SER A CA 1
ATOM 816 C C . SER A 1 102 ? 21.820 4.740 2.717 1.00 84.88 102 SER A C 1
ATOM 818 O O . SER A 1 102 ? 21.217 5.696 2.213 1.00 84.88 102 SER A O 1
ATOM 820 N N . PRO A 1 103 ? 22.118 4.697 4.031 1.00 79.94 103 PRO A N 1
ATOM 821 C CA . PRO A 1 103 ? 21.749 5.755 4.974 1.00 79.94 103 PRO A CA 1
ATOM 822 C C . PRO A 1 103 ? 22.355 7.128 4.649 1.00 79.94 103 PRO A C 1
ATOM 824 O O . PRO A 1 103 ? 21.853 8.142 5.131 1.00 79.94 103 PRO A O 1
ATOM 827 N N . LYS A 1 104 ? 23.411 7.184 3.821 1.00 86.31 104 LYS A N 1
ATOM 828 C CA . LYS A 1 104 ? 24.042 8.438 3.368 1.00 86.31 104 LYS A CA 1
ATOM 829 C C . LYS A 1 104 ? 23.200 9.198 2.338 1.00 86.31 104 LYS A C 1
ATOM 831 O O . LYS A 1 104 ? 23.468 10.365 2.074 1.00 86.31 104 LYS A O 1
ATOM 836 N N . ALA A 1 105 ? 22.213 8.546 1.723 1.00 89.44 105 ALA A N 1
ATOM 837 C CA . ALA A 1 105 ? 21.321 9.204 0.781 1.00 89.44 105 ALA A CA 1
ATOM 838 C C . ALA A 1 105 ? 20.328 10.133 1.501 1.00 89.44 105 ALA A C 1
ATOM 840 O O . ALA A 1 105 ? 20.073 9.999 2.699 1.00 89.44 105 ALA A O 1
ATOM 841 N N . ASN A 1 106 ? 19.736 11.048 0.730 1.00 92.62 106 ASN A N 1
ATOM 842 C CA . ASN A 1 106 ? 18.657 11.937 1.161 1.00 92.62 106 ASN A CA 1
ATOM 843 C C . ASN A 1 106 ? 17.597 11.193 2.007 1.00 92.62 106 ASN A C 1
ATOM 845 O O . ASN A 1 106 ? 17.190 10.086 1.654 1.0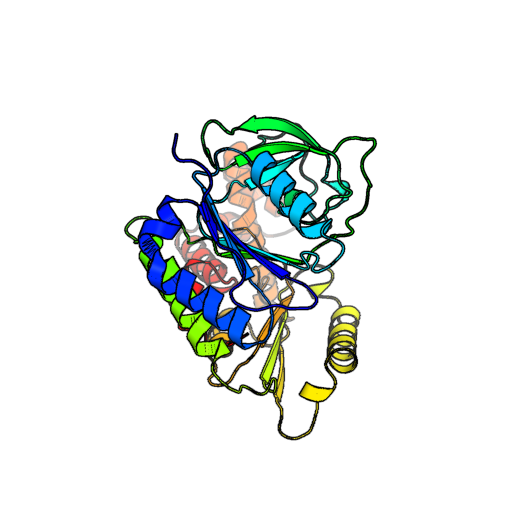0 92.62 106 ASN A O 1
ATOM 849 N N . TRP A 1 107 ? 17.183 11.793 3.126 1.00 94.19 107 TRP A N 1
ATOM 850 C CA . TRP A 1 107 ? 16.420 11.105 4.172 1.00 94.19 107 TRP A CA 1
ATOM 851 C C . TRP A 1 107 ? 15.007 10.718 3.738 1.00 94.19 107 TRP A C 1
ATOM 853 O O . TRP A 1 107 ? 14.568 9.620 4.064 1.00 94.19 107 TRP A O 1
ATOM 863 N N . GLN A 1 108 ? 14.341 11.536 2.917 1.00 92.50 108 GLN A N 1
ATOM 864 C CA . GLN A 1 108 ? 13.035 11.196 2.337 1.00 92.50 108 GLN A CA 1
ATOM 865 C C . GLN A 1 108 ? 13.110 9.917 1.493 1.00 92.50 108 GLN A C 1
ATOM 867 O O . GLN A 1 108 ? 12.120 9.222 1.291 1.00 92.50 108 GLN A O 1
ATOM 872 N N . LYS A 1 109 ? 14.303 9.614 0.978 1.00 89.56 109 LYS A N 1
ATOM 873 C CA . LYS A 1 109 ? 14.567 8.486 0.095 1.00 89.56 109 LYS A CA 1
ATOM 874 C C . LYS A 1 109 ? 15.201 7.290 0.799 1.00 89.56 109 LYS A C 1
ATOM 876 O O . LYS A 1 109 ? 15.187 6.216 0.204 1.00 89.56 109 LYS A O 1
ATOM 881 N N . SER A 1 110 ? 15.805 7.482 1.974 1.00 92.81 110 SER A N 1
ATOM 882 C CA . SER A 1 110 ? 16.613 6.493 2.709 1.00 92.81 110 SER A CA 1
ATOM 883 C C . SER A 1 110 ? 16.071 6.139 4.092 1.00 92.81 110 SER A C 1
ATOM 885 O O . SER A 1 110 ? 16.706 5.373 4.799 1.00 92.81 110 SER A O 1
ATOM 887 N N . SER A 1 111 ? 14.935 6.691 4.504 1.00 94.88 111 SER A N 1
ATOM 888 C CA . SER A 1 111 ? 14.245 6.292 5.733 1.00 94.88 111 SER A CA 1
ATOM 889 C C . SER A 1 111 ? 13.067 5.373 5.398 1.00 94.88 111 SER A C 1
ATOM 891 O O . SER A 1 111 ? 12.503 5.461 4.307 1.00 94.88 111 SER A O 1
ATOM 893 N N . VAL A 1 112 ? 12.691 4.502 6.333 1.00 94.25 112 VAL A N 1
ATOM 894 C CA . VAL A 1 112 ? 11.563 3.572 6.195 1.00 94.25 112 VAL A CA 1
ATOM 895 C C . VAL A 1 112 ? 10.318 4.207 6.831 1.00 94.25 112 VAL A C 1
ATOM 897 O O . VAL A 1 112 ? 10.281 4.309 8.059 1.00 94.25 112 VAL A O 1
ATOM 900 N N . PRO A 1 113 ? 9.314 4.664 6.055 1.00 95.06 113 PRO A N 1
ATOM 901 C CA . PRO A 1 113 ? 8.035 5.088 6.622 1.00 95.06 113 PRO A CA 1
ATOM 902 C C . PRO A 1 113 ? 7.341 3.878 7.251 1.00 95.06 113 PRO A C 1
ATOM 904 O O . PRO A 1 113 ? 7.203 2.850 6.586 1.00 95.06 113 PRO A O 1
ATOM 907 N N . SER A 1 114 ? 6.936 3.961 8.520 1.00 95.94 114 SER A N 1
ATOM 908 C CA . SER A 1 114 ? 6.344 2.797 9.184 1.00 95.94 114 SER A CA 1
ATOM 909 C C . SER A 1 114 ? 5.482 3.140 10.393 1.00 95.94 114 SER A C 1
ATOM 911 O O . SER A 1 114 ? 5.950 3.752 11.353 1.00 95.94 114 SER A O 1
ATOM 913 N N . ASP A 1 115 ? 4.256 2.616 10.390 1.00 97.62 115 ASP A N 1
ATOM 914 C CA . ASP A 1 115 ? 3.365 2.636 11.552 1.00 97.62 115 ASP A CA 1
ATOM 915 C C . ASP A 1 115 ? 3.769 1.606 12.628 1.00 97.62 115 ASP A C 1
ATOM 917 O O . ASP A 1 115 ? 3.200 1.617 13.715 1.00 97.62 115 ASP A O 1
ATOM 921 N N . ARG A 1 116 ? 4.847 0.821 12.417 1.00 97.38 116 ARG A N 1
ATOM 922 C CA . ARG A 1 116 ? 5.461 -0.008 13.480 1.00 97.38 116 ARG A CA 1
ATOM 923 C C . ARG A 1 116 ? 5.939 0.796 14.679 1.00 97.38 116 ARG A C 1
ATOM 925 O O . ARG A 1 116 ? 6.051 0.262 15.773 1.00 97.38 116 ARG A O 1
ATOM 932 N N . TYR A 1 117 ? 6.190 2.090 14.498 1.00 98.19 117 TYR A N 1
ATOM 933 C CA . TYR A 1 117 ? 6.401 2.988 15.627 1.00 98.19 117 TYR A CA 1
ATOM 934 C C . TYR A 1 117 ? 5.177 3.047 16.552 1.00 98.19 117 TYR A C 1
ATOM 936 O O . TYR A 1 117 ? 5.336 3.106 17.766 1.00 98.19 117 TYR A O 1
ATOM 944 N N . TYR A 1 118 ? 3.965 3.046 15.997 1.00 98.62 118 TYR A N 1
ATOM 945 C CA . TYR A 1 118 ? 2.734 3.166 16.769 1.00 98.62 118 TYR A CA 1
ATOM 946 C C . TYR A 1 118 ? 2.204 1.838 17.297 1.00 98.62 118 TYR A C 1
ATOM 948 O O . TYR A 1 118 ? 1.503 1.870 18.300 1.00 98.62 118 TYR A O 1
ATOM 956 N N . ASP A 1 119 ? 2.494 0.714 16.634 1.00 98.38 119 ASP A N 1
ATOM 957 C CA . ASP A 1 119 ? 1.850 -0.572 16.938 1.00 98.38 119 ASP A CA 1
ATOM 958 C C . ASP A 1 119 ? 2.758 -1.649 17.555 1.00 98.38 119 ASP A C 1
ATOM 960 O O . ASP A 1 119 ? 2.247 -2.627 18.093 1.00 98.38 119 ASP A O 1
ATOM 964 N N . ASP A 1 120 ? 4.081 -1.459 17.546 1.00 98.19 120 ASP A N 1
ATOM 965 C CA . ASP A 1 120 ? 5.049 -2.310 18.246 1.00 98.19 120 ASP A CA 1
ATOM 966 C C . ASP A 1 120 ? 5.678 -1.501 19.386 1.00 98.19 120 ASP A C 1
ATOM 968 O O . ASP A 1 120 ? 6.619 -0.716 19.211 1.00 98.19 120 ASP A O 1
ATOM 972 N N . PHE A 1 121 ? 5.109 -1.637 20.580 1.00 97.88 121 PHE A N 1
ATOM 973 C CA . PHE A 1 121 ? 5.515 -0.926 21.791 1.00 97.88 121 PHE A CA 1
ATOM 974 C C . PHE A 1 121 ? 6.875 -1.404 22.305 1.00 97.88 121 PHE A C 1
ATOM 976 O O . PHE A 1 121 ? 7.582 -0.657 22.983 1.00 97.88 121 PHE A O 1
ATOM 983 N N . GLY A 1 122 ? 7.295 -2.611 21.915 1.00 96.38 122 GLY A N 1
ATOM 984 C CA . GLY A 1 122 ? 8.614 -3.154 22.224 1.00 96.38 122 GLY A CA 1
ATOM 985 C C . GLY A 1 122 ? 9.774 -2.494 21.472 1.00 96.38 122 GLY A C 1
ATOM 986 O O . GLY A 1 122 ? 10.925 -2.629 21.905 1.00 96.38 122 GLY A O 1
ATOM 987 N N . LEU A 1 123 ? 9.512 -1.788 20.366 1.00 97.75 123 LEU A N 1
ATOM 988 C CA . LEU A 1 123 ? 10.549 -1.074 19.622 1.00 97.75 123 LEU A CA 1
ATOM 989 C C . LEU A 1 123 ? 10.926 0.256 20.292 1.00 97.75 123 LEU A C 1
ATOM 991 O O . LEU A 1 123 ? 10.077 1.052 20.695 1.00 97.75 123 LEU A O 1
ATOM 995 N N . LYS A 1 124 ? 12.224 0.548 20.376 1.00 98.00 124 LYS A N 1
ATOM 996 C CA . LYS A 1 124 ? 12.745 1.770 21.001 1.00 98.00 124 LYS A CA 1
ATOM 997 C C . LYS A 1 124 ? 13.369 2.684 19.955 1.00 98.00 124 LYS A C 1
ATOM 999 O O . LYS A 1 124 ? 14.192 2.247 19.149 1.00 98.00 124 LYS A O 1
ATOM 1004 N N . PHE A 1 125 ? 13.018 3.964 20.007 1.00 97.88 125 PHE A N 1
ATOM 1005 C CA . PHE A 1 125 ? 13.443 4.956 19.024 1.00 97.88 125 PHE A CA 1
ATOM 1006 C C . PHE A 1 125 ? 13.905 6.240 19.701 1.00 97.88 125 PHE A C 1
ATOM 1008 O O . PHE A 1 125 ? 13.322 6.634 20.708 1.00 97.88 125 PHE A O 1
ATOM 1015 N N . ASP A 1 126 ? 14.872 6.923 19.092 1.00 98.19 126 ASP A N 1
ATOM 1016 C CA . ASP A 1 126 ? 15.217 8.301 19.445 1.00 98.19 126 ASP A CA 1
ATOM 1017 C C . ASP A 1 126 ? 14.722 9.249 18.343 1.00 98.19 126 ASP A C 1
ATOM 1019 O O . ASP A 1 126 ? 14.992 9.051 17.152 1.00 98.19 126 ASP A O 1
ATOM 1023 N N . TYR A 1 127 ? 13.975 10.284 18.731 1.00 98.19 127 TYR A N 1
ATOM 1024 C CA . TYR A 1 127 ? 13.505 11.309 17.800 1.00 98.19 127 TYR A CA 1
ATOM 1025 C C . TYR A 1 127 ? 14.671 12.169 17.310 1.00 98.19 127 TYR A C 1
ATOM 1027 O O . TYR A 1 127 ? 15.502 12.602 18.103 1.00 98.19 127 TYR A O 1
ATOM 1035 N N . ILE A 1 128 ? 14.697 12.469 16.012 1.00 97.44 128 ILE A N 1
ATOM 1036 C CA . ILE A 1 128 ? 15.747 13.290 15.408 1.00 97.44 128 ILE A CA 1
ATOM 1037 C C . ILE A 1 128 ? 15.211 14.677 15.058 1.00 97.44 128 ILE A C 1
ATOM 1039 O O . ILE A 1 128 ? 15.673 15.672 15.608 1.00 97.44 128 ILE A O 1
ATOM 1043 N N . LYS A 1 129 ? 14.262 14.763 14.116 1.00 97.25 129 LYS A N 1
ATOM 1044 C CA . LYS A 1 129 ? 13.670 16.036 13.669 1.00 97.25 129 LYS A CA 1
ATOM 1045 C C . LYS A 1 129 ? 12.427 15.827 12.808 1.00 97.25 129 LYS A C 1
ATOM 1047 O O . LYS A 1 129 ? 12.241 14.759 12.233 1.00 97.25 129 LYS A O 1
ATOM 1052 N N . GLN A 1 130 ? 11.642 16.885 12.649 1.00 98.12 130 GLN A N 1
ATOM 1053 C CA . GLN A 1 130 ? 10.615 16.974 11.613 1.00 98.12 130 GLN A CA 1
ATOM 1054 C C . GLN A 1 130 ? 11.272 17.324 10.270 1.00 98.12 130 GLN A C 1
ATOM 1056 O O . GLN A 1 130 ? 12.302 18.006 10.230 1.00 98.12 130 GLN A O 1
ATOM 1061 N N . ASP A 1 131 ? 10.717 16.828 9.172 1.00 97.75 131 ASP A N 1
ATOM 1062 C CA . ASP A 1 131 ? 11.140 17.210 7.832 1.00 97.75 131 ASP A CA 1
ATOM 1063 C C . ASP A 1 131 ? 10.716 18.651 7.521 1.00 97.75 131 ASP A C 1
ATOM 1065 O O . ASP A 1 131 ? 9.603 19.073 7.820 1.00 97.75 131 ASP A O 1
ATOM 1069 N N . SER A 1 132 ? 11.620 19.420 6.920 1.00 95.25 132 SER A N 1
ATOM 1070 C CA . SER A 1 132 ? 11.384 20.833 6.617 1.00 95.25 132 SER A CA 1
ATOM 1071 C C . SER A 1 132 ? 10.583 21.068 5.334 1.00 95.25 132 SER A C 1
ATOM 1073 O O . SER A 1 132 ? 10.127 22.184 5.112 1.00 95.25 132 SER A O 1
ATOM 1075 N N . LEU A 1 133 ? 10.476 20.066 4.457 1.00 95.25 133 LEU A N 1
ATOM 1076 C CA . LEU A 1 133 ? 9.780 20.146 3.168 1.00 95.25 133 LEU A CA 1
ATOM 1077 C C . LEU A 1 133 ? 8.442 19.406 3.196 1.00 95.25 133 LEU A C 1
ATOM 1079 O O . LEU A 1 133 ? 7.496 19.839 2.546 1.00 95.25 133 LEU A O 1
ATOM 1083 N N . ILE A 1 134 ? 8.368 18.296 3.932 1.00 94.81 134 ILE A N 1
ATOM 1084 C CA . ILE A 1 134 ? 7.163 17.477 4.091 1.00 94.81 134 ILE A CA 1
ATOM 1085 C C . ILE A 1 134 ? 6.832 17.412 5.587 1.00 94.81 134 ILE A C 1
ATOM 1087 O O . ILE A 1 134 ? 7.258 16.468 6.244 1.00 94.81 134 ILE A O 1
ATOM 1091 N N . PRO A 1 135 ? 6.097 18.386 6.151 1.00 93.69 135 PRO A N 1
ATOM 1092 C CA . PRO A 1 135 ? 5.907 18.504 7.600 1.00 93.69 135 PRO A CA 1
ATOM 1093 C C . PRO A 1 135 ? 5.382 17.237 8.288 1.00 93.69 135 PRO A C 1
ATOM 1095 O O . PRO A 1 135 ? 5.719 16.992 9.440 1.00 93.69 135 PRO A O 1
ATOM 1098 N N . ASP A 1 136 ? 4.623 16.396 7.587 1.00 94.56 136 ASP A N 1
ATOM 1099 C CA . ASP A 1 136 ? 4.112 15.133 8.131 1.00 94.56 136 ASP A CA 1
ATOM 1100 C C . ASP A 1 136 ? 5.212 14.107 8.433 1.00 94.56 136 ASP A C 1
ATOM 1102 O O . ASP A 1 136 ? 4.969 13.135 9.144 1.00 94.56 136 ASP A O 1
ATOM 1106 N N . TYR A 1 137 ? 6.410 14.259 7.868 1.00 98.06 137 TYR A N 1
ATOM 1107 C CA . TYR A 1 137 ? 7.509 13.317 8.046 1.00 98.06 137 TYR A CA 1
ATOM 1108 C C . TYR A 1 137 ? 8.298 13.646 9.310 1.00 98.06 137 TYR A C 1
ATOM 1110 O O . TYR A 1 137 ? 8.876 14.723 9.457 1.00 98.06 137 TYR A O 1
ATOM 1118 N N . HIS A 1 138 ? 8.391 12.667 10.204 1.00 98.56 138 HIS A N 1
ATOM 1119 C CA . HIS A 1 138 ? 9.128 12.782 11.456 1.00 98.56 138 HIS A CA 1
ATOM 1120 C C . HIS A 1 138 ? 10.228 11.735 11.519 1.00 98.56 138 HIS A C 1
ATOM 1122 O O . HIS A 1 138 ? 9.971 10.538 11.627 1.00 98.56 138 HIS A O 1
ATOM 1128 N N . TYR A 1 139 ? 11.474 12.190 11.466 1.00 98.25 139 TYR A N 1
ATOM 1129 C CA . TYR A 1 139 ? 12.634 11.318 11.479 1.00 98.25 139 TYR A CA 1
ATOM 1130 C C . TYR A 1 139 ? 13.004 10.881 12.883 1.00 98.25 139 TYR A C 1
ATOM 1132 O O . TYR A 1 139 ? 13.108 11.695 13.804 1.00 98.25 139 TYR A O 1
ATOM 1140 N N . MET A 1 140 ? 13.290 9.594 13.002 1.00 97.50 140 MET A N 1
ATOM 1141 C CA . MET A 1 140 ? 13.747 8.938 14.220 1.00 97.50 140 MET A CA 1
ATOM 1142 C C . MET A 1 140 ? 14.699 7.800 13.862 1.00 97.50 140 MET A C 1
ATOM 1144 O O . MET A 1 140 ? 14.670 7.309 12.733 1.00 97.50 140 MET A O 1
ATOM 1148 N N . THR A 1 141 ? 15.554 7.388 14.790 1.00 96.81 141 THR A N 1
ATOM 1149 C CA . THR A 1 141 ? 16.444 6.230 14.612 1.00 96.81 141 THR A CA 1
ATOM 1150 C C . THR A 1 141 ? 15.992 5.076 15.501 1.00 96.81 141 THR A C 1
ATOM 1152 O O . THR A 1 141 ? 15.580 5.296 16.641 1.00 96.81 141 THR A O 1
ATOM 1155 N N . LEU A 1 142 ? 16.023 3.855 14.962 1.00 97.12 142 LEU A N 1
ATOM 1156 C CA . LEU A 1 142 ? 15.858 2.638 15.750 1.00 97.12 142 LEU A CA 1
ATOM 1157 C C . LEU A 1 142 ? 17.091 2.463 16.640 1.00 97.12 142 LEU A C 1
ATOM 1159 O O . LEU A 1 142 ? 18.217 2.380 16.147 1.00 97.12 142 LEU A O 1
ATOM 1163 N N . ARG A 1 143 ? 16.882 2.385 17.953 1.00 97.56 143 ARG A N 1
ATOM 1164 C CA . ARG A 1 143 ? 17.990 2.236 18.897 1.00 97.56 143 ARG A CA 1
ATOM 1165 C C . ARG A 1 143 ? 18.622 0.852 18.795 1.00 97.56 143 ARG A C 1
ATOM 1167 O O . ARG A 1 143 ? 17.938 -0.149 18.583 1.00 97.56 143 ARG A O 1
ATOM 1174 N N . ALA A 1 144 ? 19.927 0.781 19.041 1.00 95.31 144 ALA A N 1
ATOM 1175 C CA . ALA A 1 144 ? 20.664 -0.484 19.047 1.00 95.31 144 ALA A CA 1
ATOM 1176 C C . ALA A 1 144 ? 20.200 -1.454 20.156 1.00 95.31 144 ALA A C 1
ATOM 1178 O O . ALA A 1 144 ? 20.327 -2.663 19.999 1.00 95.31 144 ALA A O 1
ATOM 1179 N N . ASP A 1 145 ? 19.639 -0.934 21.254 1.00 96.69 145 ASP A N 1
ATOM 1180 C CA . ASP A 1 145 ? 19.064 -1.709 22.366 1.00 96.69 145 ASP A CA 1
ATOM 1181 C C . ASP A 1 145 ? 17.557 -2.005 22.198 1.00 96.69 145 ASP A C 1
ATOM 1183 O O . ASP A 1 145 ? 16.898 -2.468 23.136 1.00 96.69 145 ASP A O 1
ATOM 1187 N N . SER A 1 146 ? 16.994 -1.710 21.023 1.00 97.06 146 SER A N 1
ATOM 1188 C CA . SER A 1 146 ? 15.643 -2.115 20.633 1.00 97.06 146 SER A CA 1
ATOM 1189 C C . SER A 1 146 ? 15.605 -3.591 20.227 1.00 97.06 146 SER A C 1
ATOM 1191 O O . SER A 1 146 ? 16.626 -4.164 19.832 1.00 97.06 146 SER A O 1
ATOM 1193 N N . LYS A 1 147 ? 14.408 -4.197 20.226 1.00 94.94 147 LYS A N 1
ATOM 1194 C CA . LYS A 1 147 ? 14.182 -5.453 19.494 1.00 94.94 147 LYS A CA 1
ATOM 1195 C C . LYS A 1 147 ? 14.644 -5.282 18.038 1.00 94.94 147 LYS A C 1
ATOM 1197 O O . LYS A 1 147 ? 14.405 -4.240 17.428 1.00 94.94 147 LYS A O 1
ATOM 1202 N N . GLN A 1 148 ? 15.296 -6.315 17.504 1.00 93.44 148 GLN A N 1
ATOM 1203 C CA . GLN A 1 148 ? 15.777 -6.388 16.112 1.00 93.44 148 GLN A CA 1
ATOM 1204 C C . GLN A 1 148 ? 14.884 -7.308 15.259 1.00 93.44 148 GLN A C 1
ATOM 1206 O O . GLN A 1 148 ? 15.328 -7.941 14.304 1.00 93.44 148 GLN A O 1
ATOM 1211 N N . TYR A 1 149 ? 13.615 -7.412 15.645 1.00 94.75 149 TYR A N 1
ATOM 1212 C CA . TYR A 1 149 ? 12.542 -8.094 14.934 1.00 94.75 149 TYR A CA 1
ATOM 1213 C C . TYR A 1 149 ? 11.241 -7.332 15.198 1.00 94.75 149 TYR A C 1
ATOM 1215 O O . TYR A 1 149 ? 11.150 -6.586 16.173 1.00 94.75 149 TYR A O 1
ATOM 1223 N N . ILE A 1 150 ? 10.255 -7.520 14.325 1.00 95.31 150 ILE A N 1
ATOM 1224 C CA . ILE A 1 150 ? 8.932 -6.903 14.449 1.00 95.31 150 ILE A CA 1
ATOM 1225 C C . ILE A 1 150 ? 8.004 -7.894 15.155 1.00 95.31 150 ILE A C 1
ATOM 1227 O O . ILE A 1 150 ? 7.949 -9.064 14.777 1.00 95.31 150 ILE A O 1
ATOM 1231 N N . SER A 1 151 ? 7.287 -7.429 16.170 1.00 96.56 151 SER A N 1
ATOM 1232 C CA . SER A 1 151 ? 6.294 -8.187 16.930 1.00 96.56 151 SER A CA 1
ATOM 1233 C C . SER A 1 151 ? 5.254 -7.208 17.481 1.00 96.56 151 SER A C 1
ATOM 1235 O O . SER A 1 151 ? 5.341 -6.856 18.658 1.00 96.56 151 SER A O 1
ATOM 1237 N N . PRO A 1 152 ? 4.302 -6.758 16.644 1.00 97.50 152 PRO A N 1
ATOM 1238 C CA . PRO A 1 152 ? 3.338 -5.729 17.011 1.00 97.50 152 PRO A CA 1
ATOM 1239 C C . PRO A 1 152 ? 2.483 -6.173 18.199 1.00 97.50 152 PRO A C 1
ATOM 1241 O O . PRO A 1 152 ? 2.073 -7.334 18.263 1.00 97.50 152 PRO A O 1
ATOM 1244 N N . ASP A 1 153 ? 2.209 -5.246 19.110 1.00 98.44 153 ASP A N 1
ATOM 1245 C CA . ASP A 1 153 ? 1.374 -5.456 20.295 1.00 98.44 153 ASP A CA 1
ATOM 1246 C C . ASP A 1 153 ? -0.118 -5.235 19.978 1.00 98.44 153 ASP A C 1
ATOM 1248 O O . ASP A 1 153 ? -0.988 -5.826 20.618 1.00 98.44 153 ASP A O 1
ATOM 1252 N N . ILE A 1 154 ? -0.412 -4.422 18.955 1.00 98.62 154 ILE A N 1
ATOM 1253 C CA . ILE A 1 154 ? -1.760 -4.184 18.419 1.00 98.62 154 ILE A CA 1
ATOM 1254 C C . ILE A 1 154 ? -1.765 -4.269 16.884 1.00 98.62 154 ILE A C 1
ATOM 1256 O O . ILE A 1 154 ? -0.734 -4.074 16.236 1.00 98.62 154 ILE A O 1
ATOM 1260 N N . TYR A 1 155 ? -2.924 -4.528 16.270 1.00 98.38 155 TYR A N 1
ATOM 1261 C CA . TYR A 1 155 ? -3.071 -4.360 14.817 1.00 98.38 155 TYR A CA 1
ATOM 1262 C C . TYR A 1 155 ? -3.343 -2.892 14.464 1.00 98.38 155 TYR A C 1
ATOM 1264 O O . TYR A 1 155 ? -4.072 -2.199 15.172 1.00 98.38 155 TYR A O 1
ATOM 1272 N N . SER A 1 156 ? -2.778 -2.400 13.361 1.00 98.31 156 SER A N 1
ATOM 1273 C CA . SER A 1 156 ? -2.967 -1.012 12.935 1.00 98.31 156 SER A CA 1
ATOM 1274 C C . SER A 1 156 ? -3.300 -0.888 11.452 1.00 98.31 156 SER A C 1
ATOM 1276 O O . SER A 1 156 ? -2.927 -1.729 10.631 1.00 98.31 156 SER A O 1
ATOM 1278 N N . ALA A 1 157 ? -4.024 0.176 11.112 1.00 97.88 157 ALA A N 1
ATOM 1279 C CA . ALA A 1 157 ? -4.334 0.562 9.742 1.00 97.88 157 ALA A CA 1
ATOM 1280 C C . ALA A 1 157 ? -4.299 2.087 9.585 1.00 97.88 157 ALA A C 1
ATOM 1282 O O . ALA A 1 157 ? -4.352 2.834 10.563 1.00 97.88 157 ALA A O 1
ATOM 1283 N N . ARG A 1 158 ? -4.252 2.570 8.340 1.00 98.00 158 ARG A N 1
ATOM 1284 C CA . ARG A 1 158 ? -4.235 4.003 8.034 1.00 98.00 158 ARG A CA 1
ATOM 1285 C C . ARG A 1 158 ? -5.158 4.337 6.867 1.00 98.00 158 ARG A C 1
ATOM 1287 O O . ARG A 1 158 ? -4.989 3.824 5.767 1.00 98.00 158 ARG A O 1
ATOM 1294 N N . ILE A 1 159 ? -6.087 5.256 7.106 1.00 97.88 159 ILE A N 1
ATOM 1295 C CA . ILE A 1 159 ? -6.981 5.857 6.116 1.00 97.88 159 ILE A CA 1
ATOM 1296 C C . ILE A 1 159 ? -6.476 7.277 5.860 1.00 97.88 159 ILE A C 1
ATOM 1298 O O . ILE A 1 159 ? -6.822 8.222 6.570 1.00 97.88 159 ILE A O 1
ATOM 1302 N N . ARG A 1 160 ? -5.622 7.427 4.847 1.00 94.88 160 ARG A N 1
ATOM 1303 C CA . ARG A 1 160 ? -5.036 8.716 4.469 1.00 94.88 160 ARG A CA 1
ATOM 1304 C C . ARG A 1 160 ? -5.463 9.080 3.046 1.00 94.88 160 ARG A C 1
ATOM 1306 O O . ARG A 1 160 ? -5.087 8.358 2.121 1.00 94.88 160 ARG A O 1
ATOM 1313 N N . PRO A 1 161 ? -6.241 10.160 2.846 1.00 92.62 161 PRO A N 1
ATOM 1314 C CA . PRO A 1 161 ? -6.649 10.561 1.507 1.00 92.62 161 PRO A CA 1
ATOM 1315 C C . PRO A 1 161 ? -5.435 11.014 0.685 1.00 92.62 161 PRO A C 1
ATOM 1317 O O . PRO A 1 161 ? -4.436 11.498 1.221 1.00 92.62 161 PRO A O 1
ATOM 1320 N N . LEU A 1 162 ? -5.515 10.850 -0.635 1.00 90.38 162 LEU A N 1
ATOM 1321 C CA . LEU A 1 162 ? -4.442 11.257 -1.537 1.00 90.38 162 LEU A CA 1
ATOM 1322 C C . LEU A 1 162 ? -4.385 12.786 -1.664 1.00 90.38 162 LEU A C 1
ATOM 1324 O O . LEU A 1 162 ? -5.408 13.467 -1.704 1.00 90.38 162 LEU A O 1
ATOM 1328 N N . HIS A 1 163 ? -3.171 13.323 -1.784 1.00 89.06 163 HIS A N 1
ATOM 1329 C CA . HIS A 1 163 ? -2.937 14.731 -2.103 1.00 89.06 163 HIS A CA 1
ATOM 1330 C C . HIS A 1 163 ? -2.804 14.893 -3.615 1.00 89.06 163 HIS A C 1
ATOM 1332 O O . HIS A 1 163 ? -1.701 14.842 -4.157 1.00 89.06 163 HIS A O 1
ATOM 1338 N N . LEU A 1 164 ? -3.945 15.028 -4.292 1.00 88.69 164 LEU A N 1
ATOM 1339 C CA . LEU A 1 164 ? -4.021 15.226 -5.738 1.00 88.69 164 LEU A CA 1
ATOM 1340 C C . LEU A 1 164 ? -4.353 16.687 -6.056 1.00 88.69 164 LEU A C 1
ATOM 1342 O O . LEU A 1 164 ? -5.205 17.297 -5.412 1.00 88.69 164 LEU A O 1
ATOM 1346 N N . GLU A 1 165 ? -3.663 17.251 -7.044 1.00 89.12 165 GLU A N 1
ATOM 1347 C CA . GLU A 1 165 ? -3.920 18.612 -7.513 1.00 89.12 165 GLU A CA 1
ATOM 1348 C C . GLU A 1 165 ? -5.343 18.724 -8.080 1.00 89.12 165 GLU A C 1
ATOM 1350 O O . GLU A 1 165 ? -5.766 17.885 -8.871 1.00 89.12 165 GLU A O 1
ATOM 1355 N N . GLY A 1 166 ? -6.085 19.753 -7.657 1.00 90.69 166 GLY A N 1
ATOM 1356 C CA . GLY A 1 166 ? -7.461 20.006 -8.102 1.00 90.69 166 GLY A CA 1
ATOM 1357 C C . GLY A 1 166 ? -8.547 19.165 -7.418 1.00 90.69 166 GLY A C 1
ATOM 1358 O O . GLY A 1 166 ? -9.726 19.416 -7.651 1.00 90.69 166 GLY A O 1
ATOM 1359 N N . GLU A 1 167 ? -8.183 18.221 -6.548 1.00 91.44 167 GLU A N 1
ATOM 1360 C CA . GLU A 1 167 ? -9.123 17.302 -5.901 1.00 91.44 167 GLU A CA 1
ATOM 1361 C C . GLU A 1 167 ? -9.373 17.641 -4.425 1.00 91.44 167 GLU A C 1
ATOM 1363 O O . GLU A 1 167 ? -8.480 18.070 -3.689 1.00 91.44 167 GLU A O 1
ATOM 1368 N N . ASN A 1 168 ? -10.595 17.384 -3.947 1.00 94.75 168 ASN A N 1
ATOM 1369 C CA . ASN A 1 168 ? -10.931 17.569 -2.537 1.00 94.75 168 ASN A CA 1
ATOM 1370 C C . ASN A 1 168 ? -10.627 16.299 -1.726 1.00 94.75 168 ASN A C 1
ATOM 1372 O O . ASN A 1 168 ? -11.441 15.378 -1.643 1.00 94.75 168 ASN A O 1
ATOM 1376 N N . ARG A 1 169 ? -9.478 16.289 -1.044 1.00 94.69 169 ARG A N 1
ATOM 1377 C CA . ARG A 1 169 ? -9.049 15.169 -0.187 1.00 94.69 169 ARG A CA 1
ATOM 1378 C C . ARG A 1 169 ? -10.046 14.804 0.922 1.00 94.69 169 ARG A C 1
ATOM 1380 O O . ARG A 1 169 ? -10.157 13.635 1.278 1.00 94.69 169 ARG A O 1
ATOM 1387 N N . TYR A 1 170 ? -10.799 15.767 1.459 1.00 96.81 170 TYR A N 1
ATOM 1388 C CA . TYR A 1 170 ? -11.799 15.477 2.492 1.00 96.81 170 TYR A CA 1
ATOM 1389 C C . TYR A 1 170 ? -13.064 14.862 1.900 1.00 96.81 170 TYR A C 1
ATOM 1391 O O . TYR A 1 170 ? -13.697 14.036 2.549 1.00 96.81 170 TYR A O 1
ATOM 1399 N N . GLN A 1 171 ? -13.405 15.200 0.653 1.00 96.94 171 GLN A N 1
ATOM 1400 C CA . GLN A 1 171 ? -14.453 14.488 -0.073 1.00 96.94 171 GLN A CA 1
ATOM 1401 C C . GLN A 1 171 ? -14.055 13.022 -0.281 1.00 96.94 171 GLN A C 1
ATOM 1403 O O . GLN A 1 171 ? -14.832 12.143 0.075 1.00 96.94 171 GLN A O 1
ATOM 1408 N N . MET A 1 172 ? -12.815 12.755 -0.711 1.00 95.50 172 MET A N 1
ATOM 1409 C CA . MET A 1 172 ? -12.291 11.383 -0.820 1.00 95.50 172 MET A CA 1
ATOM 1410 C C . MET A 1 172 ? -12.354 10.626 0.512 1.00 95.50 172 MET A C 1
ATOM 1412 O O . MET A 1 172 ? -12.737 9.458 0.539 1.00 95.50 172 MET A O 1
ATOM 1416 N N . LEU A 1 173 ? -12.007 11.289 1.622 1.00 97.81 173 LEU A N 1
ATOM 1417 C CA . LEU A 1 173 ? -12.096 10.696 2.956 1.00 97.81 173 LEU A CA 1
ATOM 1418 C C . LEU A 1 173 ? -13.543 10.328 3.320 1.00 97.81 173 LEU A C 1
ATOM 1420 O O . LEU A 1 173 ? -13.800 9.202 3.749 1.00 97.81 173 LEU A O 1
ATOM 1424 N N . ARG A 1 174 ? -14.491 11.254 3.118 1.00 98.38 174 ARG A N 1
ATOM 1425 C CA . ARG A 1 174 ? -15.921 11.007 3.364 1.00 98.38 174 ARG A CA 1
ATOM 1426 C C . ARG A 1 174 ? -16.448 9.860 2.509 1.00 98.38 174 ARG A C 1
ATOM 1428 O O . ARG A 1 174 ? -17.154 8.998 3.026 1.00 98.38 174 ARG A O 1
ATOM 1435 N N . ASP A 1 175 ? -16.097 9.828 1.228 1.00 96.00 175 ASP A N 1
ATOM 1436 C CA . ASP A 1 175 ? -16.562 8.798 0.297 1.00 96.00 175 ASP A CA 1
ATOM 1437 C C . ASP A 1 175 ? -16.013 7.418 0.662 1.00 96.00 175 ASP A C 1
ATOM 1439 O O . ASP A 1 175 ? -16.768 6.443 0.684 1.00 96.00 175 ASP A O 1
ATOM 1443 N N . TYR A 1 176 ? -14.736 7.335 1.048 1.00 95.56 176 TYR A N 1
ATOM 1444 C CA . TYR A 1 176 ? -14.149 6.093 1.545 1.00 95.56 176 TYR A CA 1
ATOM 1445 C C . TYR A 1 176 ? -14.845 5.597 2.819 1.00 95.56 176 TYR A C 1
ATOM 1447 O O . TYR A 1 176 ? -15.233 4.434 2.888 1.00 95.56 176 TYR A O 1
ATOM 1455 N N . LEU A 1 177 ? -15.055 6.465 3.815 1.00 98.06 177 LEU A N 1
ATOM 1456 C CA . LEU A 1 177 ? -15.699 6.079 5.076 1.00 98.06 177 LEU A CA 1
ATOM 1457 C C . LEU A 1 177 ? -17.166 5.675 4.877 1.00 98.06 177 LEU A C 1
ATOM 1459 O O . LEU A 1 177 ? -17.612 4.688 5.462 1.00 98.06 177 LEU A O 1
ATOM 1463 N N . LYS A 1 178 ? -17.906 6.372 4.003 1.00 97.56 178 LYS A N 1
ATOM 1464 C CA . LYS A 1 178 ? -19.264 5.969 3.596 1.00 97.56 178 LYS A CA 1
ATOM 1465 C C . LYS A 1 178 ? -19.266 4.591 2.956 1.00 97.56 178 LYS A C 1
ATOM 1467 O O . LYS A 1 178 ? -20.100 3.765 3.323 1.00 97.56 178 LYS A O 1
ATOM 1472 N N . LYS A 1 179 ? -18.327 4.334 2.039 1.00 94.25 179 LYS A N 1
ATOM 1473 C CA . LYS A 1 179 ? -18.157 3.016 1.420 1.00 94.25 179 LYS A CA 1
ATOM 1474 C C . LYS A 1 179 ? -17.861 1.957 2.484 1.00 94.25 179 LYS A C 1
ATOM 1476 O O . LYS A 1 179 ? -18.568 0.961 2.530 1.00 94.25 179 LYS A O 1
ATOM 1481 N N . ALA A 1 180 ? -16.892 2.190 3.369 1.00 94.31 180 ALA A N 1
ATOM 1482 C CA . ALA A 1 180 ? -16.512 1.244 4.419 1.00 94.31 180 ALA A CA 1
ATOM 1483 C C . ALA A 1 180 ? -17.691 0.891 5.345 1.00 94.31 180 ALA A C 1
ATOM 1485 O O . ALA A 1 180 ? -17.945 -0.284 5.602 1.00 94.31 180 ALA A O 1
ATOM 1486 N N . VAL A 1 181 ? -18.464 1.889 5.791 1.00 96.44 181 VAL A N 1
ATOM 1487 C CA . VAL A 1 181 ? -19.679 1.670 6.598 1.00 96.44 181 VAL A CA 1
ATOM 1488 C C . VAL A 1 181 ? -20.733 0.881 5.821 1.00 96.44 181 VAL A C 1
ATOM 1490 O O . VAL A 1 181 ? -21.360 -0.020 6.380 1.00 96.44 181 VAL A O 1
ATOM 1493 N N . ALA A 1 182 ? -20.940 1.211 4.544 1.00 94.38 182 ALA A N 1
ATOM 1494 C CA . ALA A 1 182 ? -21.921 0.539 3.703 1.00 94.38 182 ALA A CA 1
ATOM 1495 C C . ALA A 1 182 ? -21.549 -0.924 3.428 1.00 94.38 182 ALA A C 1
ATOM 1497 O O . ALA A 1 182 ? -22.429 -1.776 3.500 1.00 94.38 182 ALA A O 1
ATOM 1498 N N . GLU A 1 183 ? -20.280 -1.232 3.142 1.00 90.75 183 GLU A N 1
ATOM 1499 C CA . GLU A 1 183 ? -19.824 -2.613 2.931 1.00 90.75 183 GLU A CA 1
ATOM 1500 C C . GLU A 1 183 ? -19.915 -3.439 4.217 1.00 90.75 183 GLU A C 1
ATOM 1502 O O . GLU A 1 183 ? -20.435 -4.550 4.187 1.00 90.75 183 GLU A O 1
ATOM 1507 N N . LYS A 1 184 ? -19.535 -2.871 5.367 1.00 90.69 184 LYS A N 1
ATOM 1508 C CA . LYS A 1 184 ? -19.628 -3.539 6.676 1.00 90.69 184 LYS A CA 1
ATOM 1509 C C . LYS A 1 184 ? -21.064 -3.901 7.075 1.00 90.69 184 LYS A C 1
ATOM 1511 O O . LYS A 1 184 ? -21.291 -4.866 7.794 1.00 90.69 184 LYS A O 1
ATOM 1516 N N . ALA A 1 185 ? -22.053 -3.137 6.606 1.00 90.94 185 ALA A N 1
ATOM 1517 C CA . ALA A 1 185 ? -23.466 -3.423 6.851 1.00 90.94 185 ALA A CA 1
ATOM 1518 C C . ALA A 1 185 ? -24.025 -4.565 5.979 1.00 90.94 185 ALA A C 1
ATOM 1520 O O . ALA A 1 185 ? -25.132 -5.044 6.242 1.00 90.94 185 ALA A O 1
ATOM 1521 N N . LYS A 1 186 ? -23.306 -4.987 4.933 1.00 89.56 186 LYS A N 1
ATOM 1522 C CA . LYS A 1 186 ? -23.735 -6.072 4.049 1.00 89.56 186 LYS A CA 1
ATOM 1523 C C . LYS A 1 186 ? -23.298 -7.416 4.615 1.00 89.56 186 LYS A C 1
ATOM 1525 O O . LYS A 1 186 ? -22.202 -7.571 5.139 1.00 89.56 186 LYS A O 1
ATOM 1530 N N . GLN A 1 187 ? -24.143 -8.424 4.429 1.00 86.12 187 GLN A N 1
ATOM 1531 C CA . GLN A 1 187 ? -23.707 -9.810 4.545 1.00 86.12 187 GLN A CA 1
ATOM 1532 C C . GLN A 1 187 ? -23.095 -10.216 3.209 1.00 86.12 187 GLN A C 1
ATOM 1534 O O . GLN A 1 187 ? -23.816 -10.344 2.220 1.00 86.12 187 GLN A O 1
ATOM 1539 N N . ASN A 1 188 ? -21.776 -10.382 3.178 1.00 84.44 188 ASN A N 1
ATOM 1540 C CA . ASN A 1 188 ? -21.060 -10.861 2.004 1.00 84.44 188 ASN A CA 1
ATOM 1541 C C . ASN A 1 188 ? -20.330 -12.156 2.361 1.00 84.44 188 ASN A C 1
ATOM 1543 O O . ASN A 1 188 ? -19.589 -12.202 3.345 1.00 84.44 188 ASN A O 1
ATOM 1547 N N . ALA A 1 189 ? -20.569 -13.214 1.590 1.00 88.69 189 ALA A N 1
ATOM 1548 C CA . ALA A 1 189 ? -19.774 -14.425 1.705 1.00 88.69 189 ALA A CA 1
ATOM 1549 C C . ALA A 1 189 ? -18.432 -14.184 1.013 1.00 88.69 189 ALA A C 1
ATOM 1551 O O . ALA A 1 189 ? -18.386 -13.565 -0.041 1.00 88.69 189 ALA A O 1
ATOM 1552 N N . PHE A 1 190 ? -17.344 -14.661 1.612 1.00 91.88 190 PHE A N 1
ATOM 1553 C CA . PHE A 1 190 ? -16.048 -14.655 0.947 1.00 91.88 190 PHE A CA 1
ATOM 1554 C C . PHE A 1 190 ? -15.956 -15.880 0.028 1.00 91.88 190 PHE A C 1
ATOM 1556 O O . PHE A 1 190 ? -15.612 -16.977 0.482 1.00 91.88 190 PHE A O 1
ATOM 1563 N N . ASP A 1 191 ? -16.322 -15.703 -1.243 1.00 93.94 191 ASP A N 1
ATOM 1564 C CA . ASP A 1 191 ? -16.457 -16.787 -2.223 1.00 93.94 191 ASP A CA 1
ATOM 1565 C C . ASP A 1 191 ? -15.838 -16.496 -3.605 1.00 93.94 191 ASP A C 1
ATOM 1567 O O . ASP A 1 191 ? -15.694 -17.419 -4.414 1.00 93.94 191 ASP A O 1
ATOM 1571 N N . GLN A 1 192 ? -15.392 -15.262 -3.868 1.00 95.31 192 GLN A N 1
ATOM 1572 C CA . GLN A 1 192 ? -14.714 -14.873 -5.105 1.00 95.31 192 GLN A CA 1
ATOM 1573 C C . GLN A 1 192 ? -13.292 -14.355 -4.847 1.00 95.31 192 GLN A C 1
ATOM 1575 O O . GLN A 1 192 ? -13.083 -13.196 -4.479 1.00 95.31 192 GLN A O 1
ATOM 1580 N N . LEU A 1 193 ? -12.291 -15.172 -5.170 1.00 95.50 193 LEU A N 1
ATOM 1581 C CA . LEU A 1 193 ? -10.881 -14.788 -5.113 1.00 95.50 193 LEU A CA 1
ATOM 1582 C C . LEU A 1 193 ? -10.262 -14.843 -6.503 1.00 95.50 193 LEU A C 1
ATOM 1584 O O . LEU A 1 193 ? -10.321 -15.861 -7.192 1.00 95.50 193 LEU A O 1
ATOM 1588 N N . THR A 1 194 ? -9.588 -13.767 -6.884 1.00 95.75 194 THR A N 1
ATOM 1589 C CA . THR A 1 194 ? -8.636 -13.815 -7.986 1.00 95.75 194 THR A CA 1
ATOM 1590 C C . THR A 1 194 ? -7.259 -13.482 -7.458 1.00 95.75 194 THR A C 1
ATOM 1592 O O . THR A 1 194 ? -7.056 -12.480 -6.780 1.00 95.75 194 THR A O 1
ATOM 1595 N N . MET A 1 195 ? -6.306 -14.345 -7.767 1.00 94.06 195 MET A N 1
ATOM 1596 C CA . MET A 1 195 ? -4.908 -14.153 -7.461 1.00 94.06 195 MET A CA 1
ATOM 1597 C C . MET A 1 195 ? -4.144 -14.005 -8.771 1.00 94.06 195 MET A C 1
ATOM 1599 O O . MET A 1 195 ? -4.279 -14.824 -9.682 1.00 94.06 195 MET A O 1
ATOM 1603 N N . ALA A 1 196 ? -3.343 -12.958 -8.881 1.00 92.44 196 ALA A N 1
ATOM 1604 C CA . ALA A 1 196 ? -2.531 -12.728 -10.056 1.00 92.44 196 ALA A CA 1
ATOM 1605 C C . ALA A 1 196 ? -1.107 -12.334 -9.675 1.00 92.44 196 ALA A C 1
ATOM 1607 O O . ALA A 1 196 ? -0.856 -11.762 -8.612 1.00 92.44 196 ALA A O 1
ATOM 1608 N N . ARG A 1 197 ? -0.165 -12.656 -10.559 1.00 90.25 197 ARG A N 1
ATOM 1609 C CA . ARG A 1 197 ? 1.238 -12.281 -10.401 1.00 90.25 197 ARG A CA 1
ATOM 1610 C C . ARG A 1 197 ? 1.764 -11.498 -11.590 1.00 90.25 197 ARG A C 1
ATOM 1612 O O . ARG A 1 197 ? 1.202 -11.528 -12.685 1.00 90.25 197 ARG A O 1
ATOM 1619 N N . GLY A 1 198 ? 2.837 -10.774 -11.340 1.00 89.81 198 GLY A N 1
ATOM 1620 C CA . GLY A 1 198 ? 3.632 -10.059 -12.331 1.00 89.81 198 GLY A CA 1
ATOM 1621 C C . GLY A 1 198 ? 4.992 -10.726 -12.485 1.00 89.81 198 GLY A C 1
ATOM 1622 O O . GLY A 1 198 ? 5.336 -11.640 -11.738 1.00 89.81 198 GLY A O 1
ATOM 1623 N N . HIS A 1 199 ? 5.759 -10.266 -13.462 1.00 87.00 199 HIS A N 1
ATOM 1624 C CA . HIS A 1 199 ? 7.098 -10.782 -13.718 1.00 87.00 199 HIS A CA 1
ATOM 1625 C C . HIS A 1 199 ? 8.107 -10.424 -12.603 1.00 87.00 199 HIS A C 1
ATOM 1627 O O . HIS A 1 199 ? 7.887 -9.528 -11.781 1.00 87.00 199 HIS A O 1
ATOM 1633 N N . GLY A 1 200 ? 9.258 -11.099 -12.618 1.00 79.75 200 GLY A N 1
ATOM 1634 C CA . GLY A 1 200 ? 10.430 -10.809 -11.791 1.00 79.75 200 GLY A CA 1
ATOM 1635 C C . GLY A 1 200 ? 10.684 -11.738 -10.590 1.00 79.75 200 GLY A C 1
ATOM 1636 O O . GLY A 1 200 ? 9.821 -11.993 -9.748 1.00 79.75 200 GLY A O 1
ATOM 1637 N N . TYR A 1 201 ? 11.945 -12.176 -10.489 1.00 74.56 201 TYR A N 1
ATOM 1638 C CA . TYR A 1 201 ? 12.535 -12.955 -9.391 1.00 74.56 201 TYR A CA 1
ATOM 1639 C C . TYR A 1 201 ? 11.685 -14.171 -8.971 1.00 74.56 201 TYR A C 1
ATOM 1641 O O . TYR A 1 201 ? 11.322 -14.984 -9.815 1.00 74.56 201 TYR A O 1
ATOM 1649 N N . ASN A 1 202 ? 11.351 -14.309 -7.684 1.00 73.56 202 ASN A N 1
ATOM 1650 C CA . ASN A 1 202 ? 10.513 -15.398 -7.166 1.00 73.56 202 ASN A CA 1
ATOM 1651 C C . ASN A 1 202 ? 9.119 -15.430 -7.815 1.00 73.56 202 ASN A C 1
ATOM 1653 O O . ASN A 1 202 ? 8.504 -16.491 -7.893 1.00 73.56 202 ASN A O 1
ATOM 1657 N N . SER A 1 203 ? 8.641 -14.291 -8.328 1.00 73.50 203 SER A N 1
ATOM 1658 C CA . SER A 1 203 ? 7.395 -14.201 -9.093 1.00 73.50 203 SER A CA 1
ATOM 1659 C C . SER A 1 203 ? 7.528 -14.783 -10.499 1.00 73.50 203 SER A C 1
ATOM 1661 O O . SER A 1 203 ? 6.579 -14.686 -11.254 1.00 73.50 203 SER A O 1
ATOM 1663 N N . GLU A 1 204 ? 8.662 -15.379 -10.883 1.00 78.50 204 GLU A N 1
ATOM 1664 C CA . GLU A 1 204 ? 8.802 -16.187 -12.104 1.00 78.50 204 GLU A CA 1
ATOM 1665 C C . GLU A 1 204 ? 8.969 -17.678 -11.799 1.00 78.50 204 GLU A C 1
ATOM 1667 O O . GLU A 1 204 ? 8.674 -18.505 -12.658 1.00 78.50 204 GLU A O 1
ATOM 1672 N N . ASP A 1 205 ? 9.326 -18.044 -10.565 1.00 86.50 205 ASP A N 1
ATOM 1673 C CA . ASP A 1 205 ? 9.543 -19.434 -10.168 1.00 86.50 205 ASP A CA 1
ATOM 1674 C C . ASP A 1 205 ? 8.214 -20.229 -10.205 1.00 86.50 205 ASP A C 1
ATOM 1676 O O . ASP A 1 205 ? 7.265 -19.877 -9.487 1.00 86.50 205 ASP A O 1
ATOM 1680 N N . PRO A 1 206 ? 8.105 -21.290 -11.032 1.00 86.06 206 PRO A N 1
ATOM 1681 C CA . PRO A 1 206 ? 6.914 -22.138 -11.092 1.00 86.06 206 PRO A CA 1
ATOM 1682 C C . PRO A 1 206 ? 6.637 -22.914 -9.794 1.00 86.06 206 PRO A C 1
ATOM 1684 O O . PRO A 1 206 ? 5.480 -23.207 -9.482 1.00 86.06 206 PRO A O 1
ATOM 1687 N N . LEU A 1 207 ? 7.670 -23.251 -9.017 1.00 90.19 207 LEU A N 1
ATOM 1688 C CA . LEU A 1 207 ? 7.512 -23.916 -7.723 1.00 90.19 207 LEU A CA 1
ATOM 1689 C C . LEU A 1 207 ? 6.970 -22.946 -6.680 1.00 90.19 207 LEU A C 1
ATOM 1691 O O . LEU A 1 207 ? 6.027 -23.292 -5.974 1.00 90.19 207 LEU A O 1
ATOM 1695 N N . ALA A 1 208 ? 7.492 -21.718 -6.636 1.00 87.44 208 ALA A 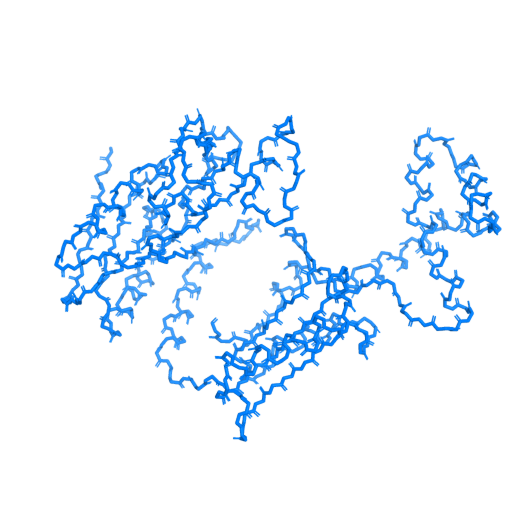N 1
ATOM 1696 C CA . ALA A 1 208 ? 6.925 -20.676 -5.783 1.00 87.44 208 ALA A CA 1
ATOM 1697 C C . ALA A 1 208 ? 5.459 -20.397 -6.157 1.00 87.44 208 ALA A C 1
ATOM 1699 O O . ALA A 1 208 ? 4.603 -20.327 -5.279 1.00 87.44 208 ALA A O 1
ATOM 1700 N N . TRP A 1 209 ? 5.155 -20.328 -7.461 1.00 88.06 209 TRP A N 1
ATOM 1701 C CA . TRP A 1 209 ? 3.789 -20.132 -7.952 1.00 88.06 209 TRP A CA 1
ATOM 1702 C C . TRP A 1 209 ? 2.833 -21.239 -7.523 1.00 88.06 209 TRP A C 1
ATOM 1704 O O . TRP A 1 209 ? 1.763 -20.973 -6.984 1.00 88.06 209 TRP A O 1
ATOM 1714 N N . SER A 1 210 ? 3.204 -22.493 -7.777 1.00 89.44 210 SER A N 1
ATOM 1715 C CA . SER A 1 210 ? 2.362 -23.640 -7.434 1.00 89.44 210 SER A CA 1
ATOM 1716 C C . SER A 1 210 ? 2.211 -23.804 -5.920 1.00 89.44 210 SER A C 1
ATOM 1718 O O . SER A 1 210 ? 1.108 -24.076 -5.444 1.00 89.44 210 SER A O 1
ATOM 1720 N N . GLY A 1 211 ? 3.283 -23.568 -5.158 1.00 91.44 211 GLY A N 1
ATOM 1721 C CA . GLY A 1 211 ? 3.265 -23.583 -3.698 1.00 91.44 211 GLY A CA 1
ATOM 1722 C C . GLY A 1 211 ? 2.328 -22.533 -3.108 1.00 91.44 211 GLY A C 1
ATOM 1723 O O . GLY A 1 211 ? 1.633 -22.808 -2.134 1.00 91.44 211 GLY A O 1
ATOM 1724 N N . GLU A 1 212 ? 2.231 -21.362 -3.730 1.00 89.44 212 GLU A N 1
ATOM 1725 C CA . GLU A 1 212 ? 1.312 -20.320 -3.292 1.00 89.44 212 GLU A CA 1
ATOM 1726 C C . GLU A 1 212 ? -0.166 -20.710 -3.449 1.00 89.44 212 GLU A C 1
ATOM 1728 O O . GLU A 1 212 ? -0.972 -20.475 -2.548 1.00 89.44 212 GLU A O 1
ATOM 1733 N N . GLN A 1 213 ? -0.528 -21.383 -4.541 1.00 91.38 213 GLN A N 1
ATOM 1734 C CA . GLN A 1 213 ? -1.896 -21.886 -4.718 1.00 91.38 213 GLN A CA 1
ATOM 1735 C C . GLN A 1 213 ? -2.260 -22.913 -3.636 1.00 91.38 213 GLN A C 1
ATOM 1737 O O . GLN A 1 213 ? -3.389 -22.925 -3.139 1.00 91.38 213 GLN A O 1
ATOM 1742 N N . ILE A 1 214 ? -1.297 -23.758 -3.248 1.00 94.06 214 ILE A N 1
ATOM 1743 C CA . ILE A 1 214 ? -1.455 -24.718 -2.148 1.00 94.06 214 ILE A CA 1
ATOM 1744 C C . ILE A 1 214 ? -1.624 -23.970 -0.822 1.00 94.06 214 ILE A C 1
ATOM 1746 O O . ILE A 1 214 ? -2.579 -24.244 -0.099 1.00 94.06 214 ILE A O 1
ATOM 1750 N N . ALA A 1 215 ? -0.770 -22.984 -0.539 1.00 93.94 215 ALA A N 1
ATOM 1751 C CA . ALA A 1 215 ? -0.844 -22.192 0.685 1.00 93.94 215 ALA A CA 1
ATOM 1752 C C . ALA A 1 215 ? -2.190 -21.462 0.819 1.00 93.94 215 ALA A C 1
ATOM 1754 O O . ALA A 1 215 ? -2.819 -21.525 1.874 1.00 93.94 215 ALA A O 1
ATOM 1755 N N . LEU A 1 216 ? -2.685 -20.838 -0.256 1.00 93.94 216 LEU A N 1
ATOM 1756 C CA . LEU A 1 216 ? -4.006 -20.200 -0.267 1.00 93.94 216 LEU A CA 1
ATOM 1757 C C . LEU A 1 216 ? -5.123 -21.209 -0.000 1.00 93.94 216 LEU A C 1
ATOM 1759 O O . LEU A 1 216 ? -6.060 -20.911 0.737 1.00 93.94 216 LEU A O 1
ATOM 1763 N N . ARG A 1 217 ? -5.019 -22.421 -0.552 1.00 94.75 217 ARG A N 1
ATOM 1764 C CA . ARG A 1 217 ? -5.990 -23.489 -0.301 1.00 94.75 217 ARG A CA 1
ATOM 1765 C C . ARG A 1 217 ? -5.965 -23.993 1.139 1.00 94.75 217 ARG A C 1
ATOM 1767 O O . ARG A 1 217 ? -7.023 -24.316 1.672 1.00 94.75 217 ARG A O 1
ATOM 1774 N N . GLU A 1 218 ? -4.797 -24.065 1.764 1.00 95.75 218 GLU A N 1
ATOM 1775 C CA . GLU A 1 218 ? -4.652 -24.480 3.163 1.00 95.75 218 GLU A CA 1
ATOM 1776 C C . GLU A 1 218 ? -5.114 -23.397 4.144 1.00 95.75 218 GLU A C 1
ATOM 1778 O O . GLU A 1 218 ? -5.766 -23.710 5.139 1.00 95.75 218 GLU A O 1
ATOM 1783 N N . GLN A 1 219 ? -4.817 -22.128 3.854 1.00 94.69 219 GLN A N 1
ATOM 1784 C CA . GLN A 1 219 ? -5.184 -20.992 4.702 1.00 94.69 219 GLN A CA 1
ATOM 1785 C C . GLN A 1 219 ? -6.659 -20.605 4.557 1.00 94.69 219 GLN A C 1
ATOM 1787 O O . GLN A 1 219 ? -7.300 -20.227 5.537 1.00 94.69 219 GLN A O 1
ATOM 1792 N N . LEU A 1 220 ? -7.213 -20.716 3.346 1.00 94.06 220 LEU A N 1
ATOM 1793 C CA . LEU A 1 220 ? -8.575 -20.300 3.010 1.00 94.06 220 LEU A CA 1
ATOM 1794 C C . LEU A 1 220 ? -9.387 -21.467 2.415 1.00 94.06 220 LEU A C 1
ATOM 1796 O O . LEU A 1 220 ? -10.003 -21.316 1.364 1.00 94.06 220 LEU A O 1
ATOM 1800 N N . PRO A 1 221 ? -9.481 -22.642 3.063 1.00 94.56 221 PRO A N 1
ATOM 1801 C CA . PRO A 1 221 ? -10.087 -23.828 2.448 1.00 94.56 221 PRO A CA 1
ATOM 1802 C C . PRO A 1 221 ? -11.563 -23.639 2.072 1.00 94.56 221 PRO A C 1
ATOM 1804 O O . PRO A 1 221 ? -12.074 -24.332 1.195 1.00 94.56 221 PRO A O 1
ATOM 1807 N N . GLN A 1 222 ? -12.257 -22.692 2.714 1.00 93.25 222 GLN A N 1
ATOM 1808 C CA . GLN A 1 222 ? -13.654 -22.379 2.417 1.00 93.25 222 GLN A CA 1
ATOM 1809 C C . GLN A 1 222 ? -13.844 -21.831 0.998 1.00 93.25 222 GLN A C 1
ATOM 1811 O O . GLN A 1 222 ? -14.815 -22.214 0.352 1.00 93.25 222 GLN A O 1
ATOM 1816 N N . ILE A 1 223 ? -12.918 -21.018 0.472 1.00 94.44 223 ILE A N 1
ATOM 1817 C CA . ILE A 1 223 ? -13.079 -20.422 -0.864 1.00 94.44 223 ILE A CA 1
ATOM 1818 C C . ILE A 1 223 ? -12.899 -21.438 -1.999 1.00 94.44 223 ILE A C 1
ATOM 1820 O O . ILE A 1 223 ? -13.342 -21.209 -3.115 1.00 94.44 223 ILE A O 1
ATOM 1824 N N . PHE A 1 224 ? -12.319 -22.604 -1.704 1.00 95.06 224 PHE A N 1
ATOM 1825 C CA . PHE A 1 224 ? -12.121 -23.697 -2.663 1.00 95.06 224 PHE A CA 1
ATOM 1826 C C . PHE A 1 224 ? -13.262 -24.727 -2.657 1.00 95.06 224 PHE A C 1
ATOM 1828 O O . PHE A 1 224 ? -13.148 -25.788 -3.277 1.00 95.06 224 PHE A O 1
ATOM 1835 N N . LYS A 1 225 ? -14.361 -24.458 -1.941 1.00 95.00 225 LYS A N 1
ATOM 1836 C CA . LYS A 1 225 ? -15.563 -25.301 -1.966 1.00 95.00 225 LYS A CA 1
ATOM 1837 C C . LYS A 1 225 ? -16.352 -25.117 -3.266 1.00 95.00 225 LYS A C 1
ATOM 1839 O O . LYS A 1 225 ? -16.274 -24.088 -3.927 1.00 95.00 225 LYS A O 1
ATOM 1844 N N . SER A 1 226 ? -17.141 -26.132 -3.620 1.00 93.44 226 SER A N 1
ATOM 1845 C CA . SER A 1 226 ? -18.049 -26.059 -4.770 1.00 93.44 226 SER A CA 1
ATOM 1846 C C . SER A 1 226 ? -19.040 -24.899 -4.613 1.00 93.44 226 SER A C 1
ATOM 1848 O O . SER A 1 226 ? -19.574 -24.702 -3.523 1.00 93.44 226 SER A O 1
ATOM 1850 N N . GLY A 1 227 ? -19.272 -24.154 -5.696 1.00 91.81 227 GLY A N 1
ATOM 1851 C CA . GLY A 1 227 ? -20.091 -22.935 -5.711 1.00 91.81 227 GLY A CA 1
ATOM 1852 C C . GLY A 1 227 ? -19.276 -21.638 -5.664 1.00 91.81 227 GLY A C 1
ATOM 1853 O O . GLY A 1 227 ? -19.770 -20.611 -6.118 1.00 91.81 227 GLY A O 1
ATOM 1854 N N . ASN A 1 228 ? -18.020 -21.705 -5.215 1.00 95.81 228 ASN A N 1
ATOM 1855 C CA . ASN A 1 228 ? -17.114 -20.561 -5.115 1.00 95.81 228 ASN A CA 1
ATOM 1856 C C . ASN A 1 228 ? -16.178 -20.495 -6.333 1.00 95.81 228 ASN A C 1
ATOM 1858 O O . ASN A 1 228 ? -16.023 -21.476 -7.070 1.00 95.81 228 ASN A O 1
ATOM 1862 N N . THR A 1 229 ? -15.515 -19.354 -6.529 1.00 95.56 229 THR A 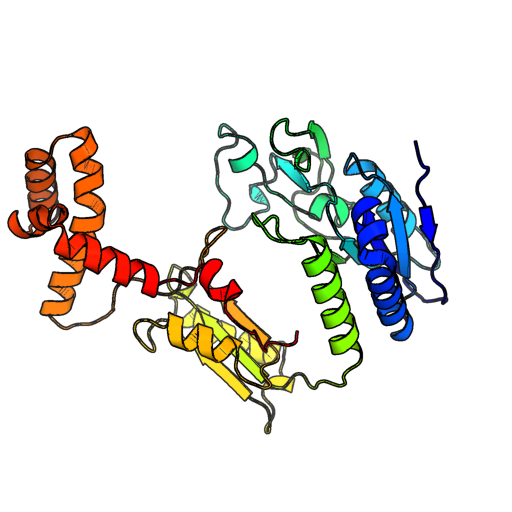N 1
ATOM 1863 C CA . THR A 1 229 ? -14.571 -19.155 -7.637 1.00 95.56 229 THR A CA 1
ATOM 1864 C C . THR A 1 229 ? -13.204 -18.739 -7.121 1.00 95.56 229 THR A C 1
ATOM 1866 O O . THR A 1 229 ? -13.060 -17.706 -6.467 1.00 95.56 229 THR A O 1
ATOM 1869 N N . VAL A 1 230 ? -12.180 -19.486 -7.534 1.00 95.81 230 VAL A N 1
ATOM 1870 C CA . VAL A 1 230 ? -10.779 -19.078 -7.403 1.00 95.81 230 VAL A CA 1
ATOM 1871 C C . VAL A 1 230 ? -10.140 -19.030 -8.784 1.00 95.81 230 VAL A C 1
ATOM 1873 O O . VAL A 1 230 ? -10.169 -20.023 -9.514 1.00 95.81 230 VAL A O 1
ATOM 1876 N N . LYS A 1 231 ? -9.564 -17.884 -9.154 1.00 95.50 231 LYS A N 1
ATOM 1877 C CA . LYS A 1 231 ? -8.796 -17.722 -10.395 1.00 95.50 231 LYS A CA 1
ATOM 1878 C C . LYS A 1 231 ? -7.330 -17.455 -10.095 1.00 95.50 231 LYS A C 1
ATOM 1880 O O . LYS A 1 231 ? -7.012 -16.687 -9.193 1.00 95.50 231 LYS A O 1
ATOM 1885 N N . PHE A 1 232 ? -6.462 -18.030 -10.918 1.00 94.06 232 PHE A N 1
ATOM 1886 C CA . PHE A 1 232 ? -5.021 -17.823 -10.867 1.00 94.06 232 PHE A CA 1
ATOM 1887 C C . PHE A 1 232 ? -4.546 -17.294 -12.216 1.00 94.06 232 PHE A C 1
ATOM 1889 O O . PHE A 1 232 ? -4.708 -17.978 -13.228 1.00 94.06 232 PHE A O 1
ATOM 1896 N N . TYR A 1 233 ? -3.974 -16.091 -12.235 1.00 92.88 233 TYR A N 1
ATOM 1897 C CA . TYR A 1 233 ? -3.387 -15.516 -13.441 1.00 92.88 233 TYR A CA 1
ATOM 1898 C C . TYR A 1 233 ? -1.866 -15.402 -13.336 1.00 92.88 233 TYR A C 1
ATOM 1900 O O . TYR A 1 233 ? -1.334 -14.758 -12.431 1.00 92.88 233 TYR A O 1
ATOM 1908 N N . ASP A 1 234 ? -1.178 -16.002 -14.305 1.00 89.69 234 ASP A N 1
ATOM 1909 C CA . ASP A 1 234 ? 0.251 -15.807 -14.528 1.00 89.69 234 ASP A CA 1
ATOM 1910 C C . ASP A 1 234 ? 0.486 -14.714 -15.576 1.00 89.69 234 ASP A C 1
ATOM 1912 O O . ASP A 1 234 ? -0.275 -14.574 -16.541 1.00 89.69 234 ASP A O 1
ATOM 1916 N N . PHE A 1 235 ? 1.569 -13.956 -15.405 1.00 89.81 235 PHE A N 1
ATOM 1917 C CA . PHE A 1 235 ? 1.897 -12.847 -16.293 1.00 89.81 235 PHE A CA 1
ATOM 1918 C C . PHE A 1 235 ? 2.176 -13.286 -17.744 1.00 89.81 235 PHE A C 1
ATOM 1920 O O . PHE A 1 235 ? 2.085 -12.459 -18.649 1.00 89.81 235 PHE A O 1
ATOM 1927 N N . ASN A 1 236 ? 2.484 -14.568 -17.989 1.00 88.06 236 ASN A N 1
ATOM 1928 C CA . ASN A 1 236 ? 2.724 -15.120 -19.326 1.00 88.06 236 ASN A CA 1
ATOM 1929 C C . ASN A 1 236 ? 1.477 -15.710 -19.998 1.00 88.06 236 ASN A C 1
ATOM 1931 O O . ASN A 1 236 ? 1.579 -16.220 -21.112 1.00 88.06 236 ASN A O 1
ATOM 1935 N N . MET A 1 237 ? 0.297 -15.659 -19.370 1.00 89.94 237 MET A N 1
ATOM 1936 C CA . MET A 1 237 ? -0.927 -16.195 -19.987 1.00 89.94 237 MET A CA 1
ATOM 1937 C C . MET A 1 237 ? -1.365 -15.403 -21.225 1.00 89.94 237 MET A C 1
ATOM 1939 O O . MET A 1 237 ? -2.003 -15.956 -22.121 1.00 89.94 237 MET A O 1
ATOM 1943 N N . ARG A 1 238 ? -1.051 -14.104 -21.271 1.00 90.38 238 ARG A N 1
ATOM 1944 C CA . ARG A 1 238 ? -1.309 -13.204 -22.400 1.00 90.38 238 ARG A CA 1
ATOM 1945 C C . ARG A 1 238 ? -0.334 -12.032 -22.357 1.00 90.38 238 ARG A C 1
ATOM 1947 O O . ARG A 1 238 ? 0.027 -11.566 -21.284 1.00 90.38 238 ARG A O 1
ATOM 1954 N N . TYR A 1 239 ? 0.026 -11.497 -23.518 1.00 91.00 239 TYR A N 1
ATOM 1955 C CA . TYR A 1 239 ? 0.822 -10.279 -23.607 1.00 91.00 239 TYR A CA 1
ATOM 1956 C C . TYR A 1 239 ? 0.044 -9.136 -24.292 1.00 91.00 239 TYR A C 1
ATOM 1958 O O . TYR A 1 239 ? -0.492 -9.347 -25.382 1.00 91.00 239 TYR A O 1
ATOM 1966 N N . PRO A 1 240 ? -0.045 -7.933 -23.687 1.00 92.94 240 PRO A N 1
ATOM 1967 C CA . PRO A 1 240 ? 0.181 -7.635 -22.267 1.00 92.94 240 PRO A CA 1
ATOM 1968 C C . PRO A 1 240 ? -0.987 -8.122 -21.381 1.00 92.94 240 PRO A C 1
ATOM 1970 O O . PRO A 1 240 ? -2.141 -8.174 -21.818 1.00 92.94 240 PRO A O 1
ATOM 1973 N N . MET A 1 241 ? -0.713 -8.423 -20.108 1.00 94.12 241 MET A N 1
ATOM 1974 C CA . MET A 1 241 ? -1.718 -8.826 -19.112 1.00 94.12 241 MET A CA 1
ATOM 1975 C C . MET A 1 241 ? -2.502 -7.661 -18.530 1.00 94.12 241 MET A C 1
ATOM 1977 O O . MET A 1 241 ? -3.628 -7.861 -18.076 1.00 94.12 241 MET A O 1
ATOM 1981 N N . LYS A 1 242 ? -1.939 -6.447 -18.548 1.00 94.31 242 LYS A N 1
ATOM 1982 C CA . LYS A 1 242 ? -2.552 -5.255 -17.951 1.00 94.31 242 LYS A CA 1
ATOM 1983 C C . LYS A 1 242 ? -4.065 -5.142 -18.217 1.00 94.31 242 LYS A C 1
ATOM 1985 O O . LYS A 1 242 ? -4.802 -5.043 -17.238 1.00 94.31 242 LYS A O 1
ATOM 1990 N N . PRO A 1 243 ? -4.583 -5.210 -19.463 1.00 93.19 243 PRO A N 1
ATOM 1991 C CA . PRO A 1 243 ? -6.024 -5.091 -19.698 1.00 93.19 243 PRO A CA 1
ATOM 1992 C C . PRO A 1 243 ? -6.857 -6.178 -19.005 1.00 93.19 243 PRO A C 1
ATOM 1994 O O . PRO A 1 243 ? -7.956 -5.899 -18.538 1.00 93.19 243 PRO A O 1
ATOM 1997 N N . LEU A 1 244 ? -6.343 -7.410 -18.905 1.00 93.62 244 LEU A N 1
ATOM 1998 C CA . LEU A 1 244 ? -7.034 -8.493 -18.198 1.00 93.62 244 LEU A CA 1
ATOM 1999 C C . LEU A 1 244 ? -7.109 -8.219 -16.696 1.00 93.62 244 LEU A C 1
ATOM 2001 O O . LEU A 1 244 ? -8.164 -8.412 -16.101 1.00 93.62 244 LEU A O 1
ATOM 2005 N N . TYR A 1 245 ? -6.028 -7.724 -16.094 1.00 94.06 245 TYR A N 1
ATOM 2006 C CA . TYR A 1 245 ? -6.000 -7.397 -14.666 1.00 94.06 245 TYR A CA 1
ATOM 2007 C C . TYR A 1 245 ? -6.910 -6.216 -14.321 1.00 94.06 245 TYR A C 1
ATOM 2009 O O . TYR A 1 245 ? -7.662 -6.288 -13.350 1.00 94.06 245 TYR A O 1
ATOM 2017 N N . LEU A 1 246 ? -6.909 -5.167 -15.151 1.00 93.81 246 LEU A N 1
ATOM 2018 C CA . LEU A 1 246 ? -7.801 -4.015 -14.978 1.00 93.81 246 LEU A CA 1
ATOM 2019 C C . LEU A 1 246 ? -9.281 -4.368 -15.203 1.00 93.81 246 LEU A C 1
ATOM 2021 O O . LEU A 1 246 ? -10.159 -3.754 -14.600 1.00 93.81 246 LEU A O 1
ATOM 2025 N N . ASN A 1 247 ? -9.580 -5.360 -16.042 1.00 94.00 247 ASN A N 1
ATOM 2026 C CA . ASN A 1 247 ? -10.944 -5.870 -16.182 1.00 94.00 247 ASN A CA 1
ATOM 2027 C C . ASN A 1 247 ? -11.341 -6.746 -14.990 1.00 94.00 247 ASN A C 1
ATOM 2029 O O . ASN A 1 247 ? -12.452 -6.623 -14.481 1.00 94.00 247 ASN A O 1
ATOM 2033 N N . GLU A 1 248 ? -10.440 -7.609 -14.517 1.00 94.56 248 GLU A N 1
ATOM 2034 C CA . GLU A 1 248 ? -10.731 -8.518 -13.409 1.00 94.56 248 GLU A CA 1
A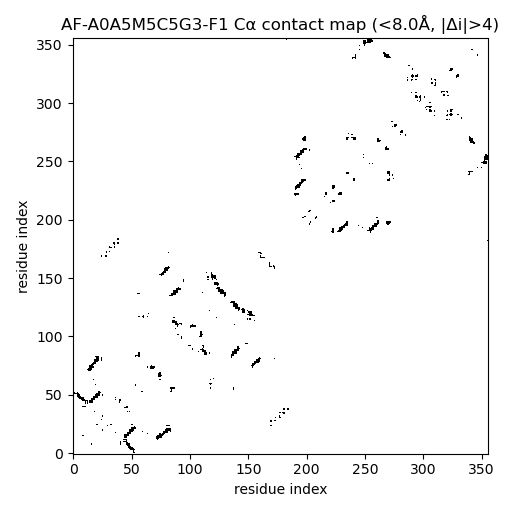TOM 2035 C C . GLU A 1 248 ? -11.002 -7.768 -12.104 1.00 94.56 248 GLU A C 1
ATOM 2037 O O . GLU A 1 248 ? -11.967 -8.101 -11.429 1.00 94.56 248 GLU A O 1
ATOM 2042 N N . ILE A 1 249 ? -10.234 -6.725 -11.766 1.00 93.44 249 ILE A N 1
ATOM 2043 C CA . ILE A 1 249 ? -10.466 -5.938 -10.537 1.00 93.44 249 ILE A CA 1
ATOM 2044 C C . ILE A 1 249 ? -11.842 -5.240 -10.521 1.00 93.44 249 ILE A C 1
ATOM 2046 O O . ILE A 1 249 ? -12.365 -4.889 -9.462 1.00 93.44 249 ILE A O 1
ATOM 2050 N N . GLN A 1 250 ? -12.445 -5.052 -11.696 1.00 93.88 250 GLN A N 1
ATOM 2051 C CA . GLN A 1 250 ? -13.786 -4.494 -11.876 1.00 93.88 250 GLN A CA 1
ATOM 2052 C C . GLN A 1 250 ? -14.859 -5.578 -12.035 1.00 93.88 250 GLN A C 1
ATOM 2054 O O . GLN A 1 250 ? -16.030 -5.255 -12.232 1.00 93.88 250 GLN A O 1
ATOM 2059 N N . ARG A 1 251 ? -14.505 -6.866 -11.952 1.00 94.50 251 ARG A N 1
ATOM 2060 C CA . ARG A 1 251 ? -15.465 -7.960 -12.092 1.00 94.50 251 ARG A CA 1
ATOM 2061 C C . ARG A 1 251 ? -16.522 -7.874 -11.000 1.00 94.50 251 ARG A C 1
ATOM 2063 O O . ARG A 1 251 ? -16.209 -7.832 -9.813 1.00 94.50 251 ARG A O 1
ATOM 2070 N N . GLU A 1 252 ? -17.782 -7.889 -11.416 1.00 90.50 252 GLU A N 1
ATOM 2071 C CA . GLU A 1 252 ? -18.901 -7.931 -10.486 1.00 90.50 252 GLU A CA 1
ATOM 2072 C C . GLU A 1 252 ? -18.804 -9.163 -9.575 1.00 90.50 252 GLU A C 1
ATOM 2074 O O . GLU A 1 252 ? -18.508 -10.276 -10.019 1.00 90.50 252 GLU A O 1
ATOM 2079 N N . GLY A 1 253 ? -19.017 -8.933 -8.281 1.00 89.06 253 GLY A N 1
ATOM 2080 C CA . GLY A 1 253 ? -18.960 -9.967 -7.254 1.00 89.06 253 GLY A CA 1
ATOM 2081 C C . GLY A 1 253 ? -17.555 -10.372 -6.816 1.00 89.06 253 GLY A C 1
ATOM 2082 O O . GLY A 1 253 ? -17.462 -11.163 -5.895 1.00 89.06 253 GLY A O 1
ATOM 2083 N N . LEU A 1 254 ? -16.469 -9.862 -7.415 1.00 94.00 254 LEU A N 1
ATOM 2084 C CA . LEU A 1 254 ? -15.123 -10.147 -6.905 1.00 94.00 254 LEU A CA 1
ATOM 2085 C C . LEU A 1 254 ? -14.990 -9.664 -5.452 1.00 94.00 254 LEU A C 1
ATOM 2087 O O . LEU A 1 254 ? -15.248 -8.495 -5.180 1.00 94.00 254 LEU A O 1
ATOM 2091 N N . ASP A 1 255 ? -14.531 -10.524 -4.542 1.00 93.00 255 ASP A N 1
ATOM 2092 C CA . ASP A 1 255 ? -14.290 -10.129 -3.153 1.00 93.00 255 ASP A CA 1
ATOM 2093 C C . ASP A 1 255 ? -12.859 -9.634 -2.990 1.00 93.00 255 ASP A C 1
ATOM 2095 O O . ASP A 1 255 ? -12.634 -8.520 -2.518 1.00 93.00 255 ASP A O 1
ATOM 2099 N N . VAL A 1 256 ? -11.889 -10.436 -3.442 1.00 93.56 256 VAL A N 1
ATOM 2100 C CA . VAL A 1 256 ? -10.460 -10.159 -3.265 1.00 93.56 256 VAL A CA 1
ATOM 2101 C C . VAL A 1 256 ? -9.707 -10.310 -4.583 1.00 93.56 256 VAL A C 1
ATOM 2103 O O . VAL A 1 256 ? -9.771 -11.351 -5.238 1.00 93.56 256 VAL A O 1
ATOM 2106 N N . MET A 1 257 ? -8.922 -9.285 -4.919 1.00 93.56 257 MET A N 1
ATOM 2107 C CA . MET A 1 257 ? -7.843 -9.364 -5.903 1.00 93.56 257 MET A CA 1
ATOM 2108 C C . MET A 1 257 ? -6.502 -9.397 -5.161 1.00 93.56 257 MET A C 1
ATOM 2110 O O . MET A 1 257 ? -6.060 -8.371 -4.645 1.00 93.56 257 MET A O 1
ATOM 2114 N N . LEU A 1 258 ? -5.851 -10.559 -5.100 1.00 92.50 258 LEU A N 1
ATOM 2115 C CA . LEU A 1 258 ? -4.493 -10.693 -4.569 1.00 92.50 258 LEU A CA 1
ATOM 2116 C C . LEU A 1 258 ? -3.478 -10.496 -5.685 1.00 92.50 258 LEU A C 1
ATOM 2118 O O . LEU A 1 258 ? -3.620 -11.066 -6.769 1.00 92.50 258 LEU A O 1
ATOM 2122 N N . PHE A 1 259 ? -2.448 -9.701 -5.412 1.00 89.62 259 PHE A N 1
ATOM 2123 C CA . PHE A 1 259 ? -1.489 -9.311 -6.429 1.00 89.62 259 PHE A CA 1
ATOM 2124 C C . PHE A 1 259 ? -0.049 -9.416 -5.932 1.00 89.62 259 PHE A C 1
ATOM 2126 O O . PHE A 1 259 ? 0.354 -8.683 -5.032 1.00 89.62 259 PHE A O 1
ATOM 2133 N N . HIS A 1 260 ? 0.724 -10.334 -6.518 1.00 89.31 260 HIS A N 1
ATOM 2134 C CA . HIS A 1 260 ? 2.105 -10.632 -6.120 1.00 89.31 260 HIS A CA 1
ATOM 2135 C C . HIS A 1 260 ? 3.095 -10.355 -7.237 1.00 89.31 260 HIS A C 1
ATOM 2137 O O . HIS A 1 260 ? 3.162 -11.082 -8.226 1.00 89.31 260 HIS A O 1
ATOM 2143 N N . HIS A 1 261 ? 3.857 -9.277 -7.087 1.00 87.50 261 HIS A N 1
ATOM 2144 C CA . HIS A 1 261 ? 4.810 -8.831 -8.093 1.00 87.50 261 HIS A CA 1
ATOM 2145 C C . HIS A 1 261 ? 5.703 -7.704 -7.546 1.00 87.50 261 HIS A C 1
ATOM 2147 O O . HIS A 1 261 ? 5.576 -7.279 -6.394 1.00 87.50 261 HIS A O 1
ATOM 2153 N N . HIS A 1 262 ? 6.611 -7.197 -8.380 1.00 88.19 262 HIS A N 1
ATOM 2154 C CA . HIS A 1 262 ? 7.391 -6.002 -8.067 1.00 88.19 262 HIS A CA 1
ATOM 2155 C C . HIS A 1 262 ? 6.614 -4.719 -8.375 1.00 88.19 262 HIS A C 1
ATOM 2157 O O . HIS A 1 262 ? 5.947 -4.617 -9.399 1.00 88.19 262 HIS A O 1
ATOM 2163 N N . GLY A 1 263 ? 6.781 -3.685 -7.556 1.00 89.25 263 GLY A N 1
ATOM 2164 C CA . GLY A 1 263 ? 6.172 -2.379 -7.798 1.00 89.25 263 GLY A CA 1
ATOM 2165 C C . GLY A 1 263 ? 7.102 -1.226 -7.447 1.00 89.25 263 GLY A C 1
ATOM 2166 O O . GLY A 1 263 ? 8.093 -1.378 -6.729 1.00 89.25 263 GLY A O 1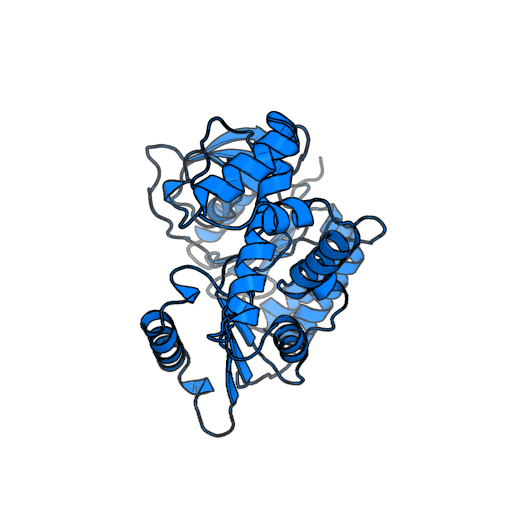
ATOM 2167 N N . GLY A 1 264 ? 6.764 -0.057 -7.972 1.00 88.12 264 GLY A N 1
ATOM 2168 C CA . GLY A 1 264 ? 7.257 1.234 -7.520 1.00 88.12 264 GLY A CA 1
ATOM 2169 C C . GLY A 1 264 ? 6.148 2.023 -6.812 1.00 88.12 264 GLY A C 1
ATOM 2170 O O . GLY A 1 264 ? 4.995 1.601 -6.793 1.00 88.12 264 GLY A O 1
ATOM 2171 N N . PRO A 1 265 ? 6.455 3.212 -6.265 1.00 86.75 265 PRO A N 1
ATOM 2172 C CA . PRO A 1 265 ? 5.468 4.020 -5.541 1.00 86.75 265 PRO A CA 1
ATOM 2173 C C . PRO A 1 265 ? 4.222 4.411 -6.352 1.00 86.75 265 PRO A C 1
ATOM 2175 O O . PRO A 1 265 ? 3.180 4.677 -5.766 1.00 86.75 265 PRO A O 1
ATOM 2178 N N . THR A 1 266 ? 4.328 4.477 -7.684 1.00 90.19 266 THR A N 1
ATOM 2179 C CA . THR A 1 266 ? 3.247 4.931 -8.581 1.00 90.19 266 THR A CA 1
ATOM 2180 C C . THR A 1 266 ? 2.934 3.949 -9.712 1.00 90.19 266 THR A C 1
ATOM 2182 O O . THR A 1 266 ? 2.200 4.290 -10.640 1.00 90.19 266 THR A O 1
ATOM 2185 N N . MET A 1 267 ? 3.511 2.745 -9.685 1.00 91.31 267 MET A N 1
ATOM 2186 C CA . MET A 1 267 ? 3.309 1.753 -10.740 1.00 91.31 267 MET A CA 1
ATOM 2187 C C . MET A 1 267 ? 3.514 0.330 -10.228 1.00 91.31 267 MET A C 1
ATOM 2189 O O . MET A 1 267 ? 4.349 0.089 -9.361 1.00 91.31 267 MET A O 1
ATOM 2193 N N . GLN A 1 268 ? 2.779 -0.604 -10.805 1.00 91.94 268 GLN A N 1
ATOM 2194 C CA . GLN A 1 268 ? 2.868 -2.032 -10.564 1.00 91.94 268 GLN A CA 1
ATOM 2195 C C . GLN A 1 268 ? 3.478 -2.687 -11.808 1.00 91.94 268 GLN A C 1
ATOM 2197 O O . GLN A 1 268 ? 2.907 -2.560 -12.895 1.00 91.94 268 GLN A O 1
ATOM 2202 N N . TYR A 1 269 ? 4.626 -3.358 -11.655 1.00 91.12 269 TYR A N 1
ATOM 2203 C CA . TYR A 1 269 ? 5.335 -4.001 -12.765 1.00 91.12 269 TYR A CA 1
ATOM 2204 C C . TYR A 1 269 ? 4.690 -5.343 -13.101 1.00 91.12 269 TYR A C 1
ATOM 2206 O O . TYR A 1 269 ? 4.687 -6.249 -12.262 1.00 91.12 269 TYR A O 1
ATOM 2214 N N . ILE A 1 270 ? 4.101 -5.461 -14.294 1.00 91.94 270 ILE A N 1
ATOM 2215 C CA . ILE A 1 270 ? 3.272 -6.620 -14.654 1.00 91.94 270 ILE A CA 1
ATOM 2216 C C . ILE A 1 270 ? 3.973 -7.528 -15.647 1.00 91.94 270 ILE A C 1
ATOM 2218 O O . ILE A 1 270 ? 4.152 -8.715 -15.372 1.00 91.94 270 ILE A O 1
ATOM 2222 N N . ASN A 1 271 ? 4.379 -6.980 -16.788 1.00 91.69 271 ASN A N 1
ATOM 2223 C CA . ASN A 1 271 ? 5.014 -7.733 -17.857 1.00 91.69 271 ASN A CA 1
ATOM 2224 C C . ASN A 1 271 ? 6.428 -7.211 -18.126 1.00 91.69 271 ASN A C 1
ATOM 2226 O O . ASN A 1 271 ? 6.646 -6.007 -18.218 1.00 91.69 271 ASN A O 1
ATOM 2230 N N . GLY A 1 272 ? 7.367 -8.136 -18.342 1.00 87.06 272 GLY A N 1
ATOM 2231 C CA . GLY A 1 272 ? 8.586 -7.842 -19.095 1.00 87.06 272 GLY A CA 1
ATOM 2232 C C . GLY A 1 272 ? 8.295 -7.759 -20.597 1.00 87.06 272 GLY A C 1
ATOM 2233 O O . GLY A 1 272 ? 7.137 -7.750 -21.006 1.00 87.06 272 GLY A O 1
ATOM 2234 N N . TYR A 1 273 ? 9.329 -7.742 -21.439 1.00 87.31 273 TYR A N 1
ATOM 2235 C CA . TYR A 1 273 ? 9.126 -7.875 -22.888 1.00 87.31 273 TYR A CA 1
ATOM 2236 C C . TYR A 1 273 ? 8.461 -9.210 -23.244 1.00 87.31 273 TYR A C 1
ATOM 2238 O O . TYR A 1 273 ? 8.548 -10.180 -22.491 1.00 87.31 273 TYR A O 1
ATOM 2246 N N . GLU A 1 274 ? 7.784 -9.246 -24.392 1.00 89.06 274 GLU A N 1
ATOM 2247 C CA . GLU A 1 274 ? 7.037 -10.420 -24.835 1.00 89.06 274 GLU A CA 1
ATOM 2248 C C . GLU A 1 274 ? 7.939 -11.657 -24.925 1.00 89.06 274 GLU A C 1
ATOM 2250 O O . GLU A 1 274 ? 8.985 -11.652 -25.583 1.00 89.06 274 GLU A O 1
ATOM 2255 N N . ASN A 1 275 ? 7.515 -12.731 -24.260 1.00 85.62 275 ASN A N 1
ATOM 2256 C CA . ASN A 1 275 ? 8.193 -14.016 -24.305 1.00 85.62 275 ASN A CA 1
ATOM 22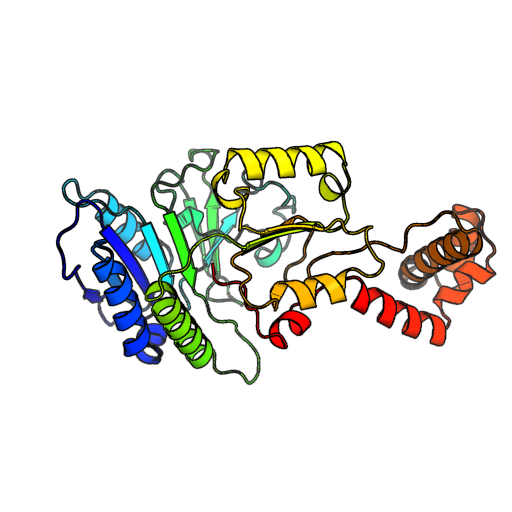57 C C . ASN A 1 275 ? 7.806 -14.776 -25.576 1.00 85.62 275 ASN A C 1
ATOM 2259 O O . ASN A 1 275 ? 6.628 -14.934 -25.886 1.00 85.62 275 ASN A O 1
ATOM 2263 N N . GLY A 1 276 ? 8.796 -15.325 -26.281 1.00 85.88 276 GLY A N 1
ATOM 2264 C CA . GLY A 1 276 ? 8.541 -16.233 -27.393 1.00 85.88 276 GLY A CA 1
ATOM 2265 C C . GLY A 1 276 ? 9.807 -16.724 -28.087 1.00 85.88 276 GLY A C 1
ATOM 2266 O O . GLY A 1 276 ? 10.900 -16.197 -27.889 1.00 85.88 276 GLY A O 1
ATOM 2267 N N . SER A 1 277 ? 9.645 -17.765 -28.904 1.00 88.50 277 SER A N 1
ATOM 2268 C CA . SER A 1 277 ? 10.730 -18.454 -29.620 1.00 88.50 277 SER A CA 1
ATOM 2269 C C . SER A 1 277 ? 10.849 -18.062 -31.099 1.00 88.50 277 SER A C 1
ATOM 2271 O O . SER A 1 277 ? 11.703 -18.584 -31.814 1.00 88.50 277 SER A O 1
ATOM 2273 N N . GLY A 1 278 ? 9.993 -17.157 -31.584 1.00 94.12 278 GLY A N 1
ATOM 2274 C CA . GLY A 1 278 ? 10.034 -16.675 -32.961 1.00 94.12 278 GLY A CA 1
ATOM 2275 C C . GLY A 1 278 ? 11.227 -15.752 -33.201 1.00 94.12 278 GLY A C 1
ATOM 2276 O O . GLY A 1 278 ? 11.403 -14.770 -32.486 1.00 94.12 278 GLY A O 1
ATOM 2277 N N . ILE A 1 279 ? 12.007 -16.016 -34.254 1.00 93.81 279 ILE A N 1
ATOM 2278 C CA . ILE A 1 279 ? 13.241 -15.267 -34.546 1.00 93.81 279 ILE A CA 1
ATOM 2279 C C . ILE A 1 279 ? 13.022 -13.751 -34.650 1.00 93.81 279 ILE A C 1
ATOM 2281 O O . ILE A 1 279 ? 13.806 -12.977 -34.110 1.00 93.81 279 ILE A O 1
ATOM 2285 N N . ASN A 1 280 ? 11.928 -13.321 -35.284 1.00 95.19 280 ASN A N 1
ATOM 2286 C CA . ASN A 1 280 ? 11.608 -11.900 -35.437 1.00 95.19 280 ASN A CA 1
ATOM 2287 C C . ASN A 1 280 ? 11.336 -11.231 -34.085 1.00 95.19 280 ASN A C 1
ATOM 2289 O O . ASN A 1 280 ? 11.780 -10.108 -33.863 1.00 95.19 280 ASN A O 1
ATOM 2293 N N . LEU A 1 281 ? 10.658 -11.934 -33.174 1.00 93.12 281 LEU A N 1
ATOM 2294 C CA . LEU A 1 281 ? 10.417 -11.443 -31.822 1.00 93.12 281 LEU A CA 1
ATOM 2295 C C . LEU A 1 281 ? 11.726 -11.361 -31.029 1.00 93.12 281 LEU A C 1
ATOM 2297 O O . LEU A 1 281 ? 11.985 -10.354 -30.380 1.00 93.12 281 LEU A O 1
ATOM 2301 N N . SER A 1 282 ? 12.590 -12.377 -31.123 1.00 93.19 282 SER A N 1
ATOM 2302 C CA . SER A 1 282 ? 13.902 -12.351 -30.464 1.00 93.19 282 SER A CA 1
ATOM 2303 C C . SER A 1 282 ? 14.769 -11.183 -30.950 1.00 93.19 282 SER A C 1
ATOM 2305 O O . SER A 1 282 ? 15.405 -10.511 -30.138 1.00 93.19 282 SER A O 1
ATOM 2307 N N . ILE A 1 283 ? 14.761 -10.909 -32.260 1.00 94.62 283 ILE A N 1
ATOM 2308 C CA . ILE A 1 283 ? 15.441 -9.749 -32.852 1.00 94.62 283 ILE A CA 1
ATOM 2309 C C . ILE A 1 283 ? 14.849 -8.444 -32.311 1.00 94.62 283 ILE A C 1
ATOM 2311 O O . ILE A 1 283 ? 15.602 -7.564 -31.894 1.00 94.62 283 ILE A O 1
ATOM 2315 N N . GLU A 1 284 ? 13.523 -8.306 -32.291 1.00 94.31 284 GLU A N 1
ATOM 2316 C CA . GLU A 1 284 ? 12.884 -7.078 -31.812 1.00 94.31 284 GLU A CA 1
ATOM 2317 C C . GLU A 1 284 ? 13.137 -6.847 -30.317 1.00 94.31 284 GLU A C 1
ATOM 2319 O O . GLU A 1 284 ? 13.494 -5.737 -29.936 1.00 94.31 284 GLU A O 1
ATOM 2324 N N . ASN A 1 285 ? 13.085 -7.883 -29.478 1.00 93.12 285 ASN A N 1
ATOM 2325 C CA . ASN A 1 285 ? 13.418 -7.775 -28.054 1.00 93.12 285 ASN A CA 1
ATOM 2326 C C . ASN A 1 285 ? 14.860 -7.288 -27.834 1.00 93.12 285 ASN A C 1
ATOM 2328 O O . ASN A 1 285 ? 15.105 -6.432 -26.978 1.00 93.12 285 ASN A O 1
ATOM 2332 N N . ALA A 1 286 ? 15.815 -7.779 -28.633 1.00 94.12 286 ALA A N 1
ATOM 2333 C CA . ALA A 1 286 ? 17.189 -7.283 -28.600 1.00 94.12 286 ALA A CA 1
ATOM 2334 C C . ALA A 1 286 ? 17.261 -5.801 -29.006 1.00 94.12 286 ALA A C 1
ATOM 2336 O O . ALA A 1 286 ? 17.937 -5.011 -28.345 1.00 94.12 286 ALA A O 1
ATOM 2337 N N . LYS A 1 287 ? 16.526 -5.395 -30.047 1.00 95.69 287 LYS A N 1
ATOM 2338 C CA . LYS A 1 287 ? 16.457 -3.993 -30.477 1.00 95.69 287 LYS A CA 1
ATOM 2339 C C . LYS A 1 287 ? 15.831 -3.090 -29.416 1.00 95.69 287 LYS A C 1
ATOM 2341 O O . LYS A 1 287 ? 16.450 -2.086 -29.079 1.00 95.69 287 LYS A O 1
ATOM 2346 N N . ILE A 1 288 ? 14.689 -3.452 -28.825 1.00 93.44 288 ILE A N 1
ATOM 2347 C CA . ILE A 1 288 ? 14.051 -2.685 -27.736 1.00 93.44 288 ILE A CA 1
ATOM 2348 C C . ILE A 1 288 ? 15.038 -2.498 -26.574 1.00 93.44 288 ILE A C 1
ATOM 2350 O O . ILE A 1 288 ? 15.210 -1.386 -26.066 1.00 93.44 288 ILE A O 1
ATOM 2354 N N . PHE A 1 289 ? 15.755 -3.559 -26.181 1.00 93.75 289 PHE A N 1
ATOM 2355 C CA . PHE A 1 289 ? 16.801 -3.451 -25.166 1.00 93.75 289 PHE A CA 1
ATOM 2356 C C . PHE A 1 289 ? 17.861 -2.401 -25.540 1.00 93.75 289 PHE A C 1
ATOM 2358 O O . PHE A 1 289 ? 18.157 -1.523 -24.723 1.00 93.75 289 PHE A O 1
ATOM 2365 N N . LEU A 1 290 ? 18.390 -2.428 -26.767 1.00 96.56 290 LEU A N 1
ATOM 2366 C CA . LEU A 1 290 ? 19.374 -1.445 -27.236 1.00 96.56 290 LEU A CA 1
ATOM 2367 C C . LEU A 1 290 ? 18.794 -0.025 -27.231 1.00 96.56 290 LEU A C 1
ATOM 2369 O O . LEU A 1 290 ? 19.427 0.883 -26.684 1.00 96.56 290 LEU A O 1
ATOM 2373 N N . ARG A 1 291 ? 17.568 0.160 -27.741 1.00 96.12 291 ARG A N 1
ATOM 2374 C CA . ARG A 1 291 ? 16.861 1.452 -27.729 1.00 96.12 291 ARG A CA 1
ATOM 2375 C C . ARG A 1 291 ? 16.670 1.988 -26.307 1.00 96.12 291 ARG A C 1
ATOM 2377 O O . ARG A 1 291 ? 16.777 3.193 -26.095 1.00 96.12 291 ARG A O 1
ATOM 2384 N N . SER A 1 292 ? 16.529 1.114 -25.307 1.00 92.62 292 SER A N 1
ATOM 2385 C CA . SER A 1 292 ? 16.439 1.511 -23.892 1.00 92.62 292 SER A CA 1
ATOM 2386 C C . SER A 1 292 ? 17.773 1.940 -23.249 1.00 92.62 292 SER A C 1
ATOM 2388 O O . SER A 1 292 ? 17.770 2.696 -22.273 1.00 92.62 292 SER A O 1
ATOM 2390 N N . LYS A 1 293 ? 18.929 1.470 -23.748 1.00 95.06 293 LYS A N 1
ATOM 2391 C CA . LYS A 1 293 ? 20.247 1.678 -23.105 1.00 95.06 293 LYS A CA 1
ATOM 2392 C C . LYS A 1 293 ? 21.142 2.674 -23.834 1.00 95.06 293 LYS A C 1
ATOM 2394 O O . LYS A 1 293 ? 21.755 3.533 -23.189 1.00 95.06 293 LYS A O 1
ATOM 2399 N N . VAL A 1 294 ? 21.195 2.589 -25.162 1.00 97.06 294 VAL A N 1
ATOM 2400 C CA . VAL A 1 294 ? 22.081 3.395 -26.014 1.00 97.06 294 VAL A CA 1
ATOM 2401 C C . VAL A 1 294 ? 21.905 4.903 -25.778 1.00 97.06 294 VAL A C 1
ATOM 2403 O O . VAL A 1 294 ? 22.925 5.574 -25.587 1.00 97.06 294 VAL A O 1
ATOM 2406 N N . PRO A 1 295 ? 20.683 5.473 -25.670 1.00 96.19 295 PRO A N 1
ATOM 2407 C CA . PRO A 1 295 ? 20.524 6.915 -25.470 1.00 96.19 295 PRO A CA 1
ATOM 2408 C C . PRO A 1 295 ? 21.139 7.410 -24.157 1.00 96.19 295 PRO A C 1
ATOM 2410 O O . PRO A 1 295 ? 21.724 8.492 -24.107 1.00 96.19 295 PRO A O 1
ATOM 2413 N N . SER A 1 296 ? 21.058 6.616 -23.082 1.00 94.88 296 SER A N 1
ATOM 2414 C CA . SER A 1 296 ? 21.646 6.986 -21.789 1.00 94.88 296 SER A CA 1
ATOM 2415 C C . SER A 1 296 ? 23.172 7.019 -21.839 1.00 94.88 296 SER A C 1
ATOM 2417 O O . SER A 1 296 ? 23.783 7.859 -21.178 1.00 94.88 296 SER A O 1
ATOM 2419 N N . TYR A 1 297 ? 23.790 6.111 -22.593 1.00 96.00 297 TYR A N 1
ATOM 2420 C CA . TYR A 1 297 ? 25.238 6.099 -22.782 1.00 96.00 297 TYR A CA 1
ATOM 2421 C C . TYR A 1 297 ? 25.684 7.240 -23.709 1.00 96.00 297 TYR A C 1
ATOM 2423 O O . TYR A 1 297 ? 26.637 7.960 -23.404 1.00 96.00 297 TYR A O 1
ATOM 2431 N N . ALA A 1 298 ? 24.927 7.489 -24.781 1.00 97.00 298 ALA A N 1
ATOM 2432 C CA . ALA A 1 298 ? 25.183 8.565 -25.735 1.00 97.00 298 ALA A CA 1
ATOM 2433 C C . ALA A 1 298 ? 25.193 9.958 -25.091 1.00 97.00 298 ALA A C 1
ATOM 2435 O O . ALA A 1 298 ? 26.003 10.794 -25.482 1.00 97.00 298 ALA A O 1
ATOM 2436 N N . LYS A 1 299 ? 24.376 10.196 -24.053 1.00 96.31 299 LYS A N 1
ATOM 2437 C CA . LYS A 1 299 ? 24.400 11.454 -23.279 1.00 96.31 299 LYS A CA 1
ATOM 2438 C C . LYS A 1 299 ? 25.774 11.787 -22.685 1.00 96.31 299 LYS A C 1
ATOM 2440 O O . LYS A 1 299 ? 26.051 12.956 -22.453 1.00 96.31 299 LYS A O 1
ATOM 2445 N N . LYS A 1 300 ? 26.609 10.780 -22.406 1.00 95.75 300 LYS A N 1
AT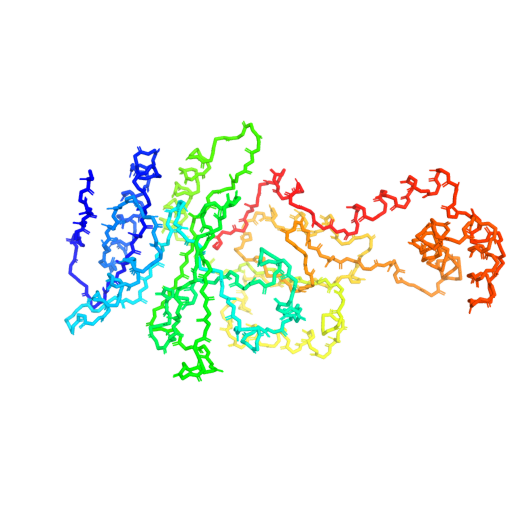OM 2446 C CA . LYS A 1 300 ? 27.941 10.956 -21.802 1.00 95.75 300 LYS A CA 1
ATOM 2447 C C . LYS A 1 300 ? 29.082 10.826 -22.807 1.00 95.75 300 LYS A C 1
ATOM 2449 O O . LYS A 1 300 ? 30.103 11.481 -22.639 1.00 95.75 300 LYS A O 1
ATOM 2454 N N . HIS A 1 301 ? 28.916 9.977 -23.818 1.00 96.31 301 HIS A N 1
ATOM 2455 C CA . HIS A 1 301 ? 30.008 9.567 -24.708 1.00 96.31 301 HIS A CA 1
ATOM 2456 C C . HIS A 1 301 ? 29.803 9.973 -26.174 1.00 96.31 301 HIS A C 1
ATOM 2458 O O . HIS A 1 301 ? 30.691 9.770 -26.995 1.00 96.31 301 HIS A O 1
ATOM 2464 N N . GLY A 1 302 ? 28.656 10.567 -26.511 1.00 97.19 302 GLY A N 1
ATOM 2465 C CA . GLY A 1 302 ? 28.278 10.897 -27.882 1.00 97.19 302 GLY A CA 1
ATOM 2466 C C . GLY A 1 302 ? 27.581 9.741 -28.606 1.00 97.19 302 GLY A C 1
ATOM 2467 O O . GLY A 1 302 ? 27.717 8.568 -28.251 1.00 97.19 302 GLY A O 1
ATOM 2468 N N . ARG A 1 303 ? 26.798 10.089 -29.634 1.00 97.19 303 ARG A N 1
ATOM 2469 C CA . ARG A 1 303 ? 25.940 9.155 -30.384 1.00 97.19 303 ARG A CA 1
ATOM 2470 C C . ARG A 1 303 ? 26.731 8.044 -31.074 1.00 97.19 303 ARG A C 1
ATOM 2472 O O . ARG A 1 303 ? 26.423 6.874 -30.877 1.00 97.19 303 ARG A O 1
ATOM 2479 N N . GLU A 1 304 ? 27.743 8.398 -31.862 1.00 97.44 304 GLU A N 1
ATOM 2480 C CA . GLU A 1 304 ? 28.514 7.423 -32.647 1.00 97.44 304 GLU A CA 1
ATOM 2481 C C . GLU A 1 304 ? 29.284 6.439 -31.762 1.00 97.44 304 GLU A C 1
ATOM 2483 O O . GLU A 1 304 ? 29.278 5.237 -32.023 1.00 97.44 304 GLU A O 1
ATOM 2488 N N . ALA A 1 305 ? 29.899 6.933 -30.683 1.00 97.12 305 ALA A N 1
ATOM 2489 C CA . ALA A 1 305 ? 30.609 6.088 -29.729 1.00 97.12 305 ALA A CA 1
ATOM 2490 C C . ALA A 1 305 ? 29.659 5.103 -29.033 1.00 97.12 305 ALA A C 1
ATOM 2492 O O . ALA A 1 305 ? 29.990 3.930 -28.897 1.00 97.12 305 ALA A O 1
ATOM 2493 N N . ALA A 1 306 ? 28.459 5.553 -28.647 1.00 97.75 306 ALA A N 1
ATOM 2494 C CA . ALA A 1 306 ? 27.452 4.691 -28.032 1.00 97.75 306 ALA A CA 1
ATOM 2495 C C . ALA A 1 306 ? 26.984 3.568 -28.966 1.00 97.75 306 ALA A C 1
ATOM 2497 O O . ALA A 1 306 ? 26.866 2.424 -28.532 1.00 97.75 306 ALA A O 1
ATOM 2498 N N . ILE A 1 307 ? 26.741 3.891 -30.241 1.00 98.25 307 ILE A N 1
ATOM 2499 C CA . ILE A 1 307 ? 26.325 2.921 -31.262 1.00 98.25 307 ILE A CA 1
ATOM 2500 C C . ILE A 1 307 ? 27.398 1.845 -31.443 1.00 98.25 307 ILE A C 1
ATOM 2502 O O . ILE A 1 307 ? 27.086 0.659 -31.329 1.00 98.25 307 ILE A O 1
ATOM 2506 N N . LYS A 1 308 ? 28.654 2.254 -31.662 1.00 98.06 308 LYS A N 1
ATOM 2507 C CA . LYS A 1 308 ? 29.783 1.335 -31.873 1.00 98.06 308 LYS A CA 1
ATOM 2508 C C . LYS A 1 308 ? 30.051 0.458 -30.656 1.00 98.06 308 LYS A C 1
ATOM 2510 O O . LYS A 1 308 ? 30.249 -0.745 -30.807 1.00 98.06 308 LYS A O 1
ATOM 2515 N N . GLU A 1 309 ? 30.027 1.043 -29.460 1.00 97.81 309 GLU A N 1
ATOM 2516 C CA . GLU A 1 309 ? 30.292 0.310 -28.222 1.00 97.81 309 GLU A CA 1
ATOM 2517 C C . GLU A 1 309 ? 29.231 -0.762 -27.968 1.00 97.81 309 GLU A C 1
ATOM 2519 O O . GLU A 1 309 ? 29.576 -1.923 -27.771 1.00 97.81 309 GLU A O 1
ATOM 2524 N N . TYR A 1 310 ? 27.941 -0.419 -28.052 1.00 97.81 310 TYR A N 1
ATOM 2525 C CA . TYR A 1 310 ? 26.869 -1.395 -27.829 1.00 97.81 310 TYR A CA 1
ATOM 2526 C C . TYR A 1 310 ? 26.800 -2.450 -28.941 1.00 97.81 310 TYR A C 1
ATOM 2528 O O . TYR A 1 310 ? 26.599 -3.627 -28.647 1.00 97.81 310 TYR A O 1
ATOM 2536 N N . ALA A 1 311 ? 27.018 -2.063 -30.202 1.00 98.00 311 ALA A N 1
ATOM 2537 C CA . ALA A 1 311 ? 27.076 -3.011 -31.315 1.00 98.00 311 ALA A CA 1
ATOM 2538 C C . ALA A 1 311 ? 28.184 -4.051 -31.098 1.00 98.00 311 ALA A C 1
ATOM 2540 O O . ALA A 1 311 ? 27.944 -5.256 -31.193 1.00 98.00 311 ALA A O 1
ATOM 2541 N N . LYS A 1 312 ? 29.381 -3.590 -30.710 1.00 97.94 312 LYS A N 1
ATOM 2542 C CA . LYS A 1 312 ? 30.520 -4.448 -30.375 1.00 97.94 312 LYS A CA 1
ATOM 2543 C C . LYS A 1 312 ? 30.253 -5.308 -29.140 1.00 97.94 312 LYS A C 1
ATOM 2545 O O . LYS A 1 312 ? 30.535 -6.501 -29.173 1.00 97.94 312 LYS A O 1
ATOM 2550 N N . GLN A 1 313 ? 29.725 -4.719 -28.067 1.00 97.50 313 GLN A N 1
ATOM 2551 C CA . GLN A 1 313 ? 29.490 -5.401 -26.793 1.00 97.50 313 GLN A CA 1
ATOM 2552 C C . GLN A 1 313 ? 28.531 -6.587 -26.943 1.00 97.50 313 GLN A C 1
ATOM 2554 O O . GLN A 1 313 ? 28.763 -7.633 -26.342 1.00 97.50 313 GLN A O 1
ATOM 2559 N N . TYR A 1 314 ? 27.467 -6.425 -27.732 1.00 96.75 314 TYR A N 1
ATOM 2560 C CA . TYR A 1 314 ? 26.424 -7.441 -27.890 1.00 96.75 314 TYR A CA 1
ATOM 2561 C C . TYR A 1 314 ? 26.527 -8.237 -29.200 1.00 96.75 314 TYR A C 1
ATOM 2563 O O . TYR A 1 314 ? 25.714 -9.128 -29.424 1.00 96.75 314 TYR A O 1
ATOM 2571 N N . GLY A 1 315 ? 27.513 -7.947 -30.058 1.00 97.31 315 GLY A N 1
ATOM 2572 C CA . GLY A 1 315 ? 27.715 -8.658 -31.325 1.00 97.31 315 GLY A CA 1
ATOM 2573 C C . GLY A 1 315 ? 26.576 -8.455 -32.330 1.00 97.31 315 GLY A C 1
ATOM 2574 O O . GLY A 1 315 ? 26.226 -9.380 -33.059 1.00 97.31 315 GLY A O 1
ATOM 2575 N N . VAL A 1 316 ? 25.980 -7.262 -32.354 1.00 97.81 316 VAL A N 1
ATOM 2576 C CA . VAL A 1 316 ? 24.822 -6.914 -33.197 1.00 97.81 316 VAL A CA 1
ATOM 2577 C C . VAL A 1 316 ? 25.180 -5.826 -34.215 1.00 97.81 316 VAL A C 1
ATOM 2579 O O . VAL A 1 316 ? 26.134 -5.077 -33.998 1.00 97.81 316 VAL A O 1
ATOM 2582 N N . PRO A 1 317 ? 24.428 -5.683 -35.321 1.00 98.00 317 PRO A N 1
ATOM 2583 C CA . PRO A 1 317 ? 24.664 -4.611 -36.285 1.00 98.00 317 PRO A CA 1
ATOM 2584 C C . PRO A 1 317 ? 24.535 -3.213 -35.664 1.00 98.00 317 PRO A C 1
ATOM 2586 O O . PRO A 1 317 ? 23.596 -2.945 -34.914 1.00 98.00 317 PRO A O 1
ATOM 2589 N N . GLU A 1 318 ? 25.405 -2.277 -36.062 1.00 98.06 318 GLU A N 1
ATOM 2590 C CA . GLU A 1 318 ? 25.302 -0.863 -35.656 1.00 98.06 318 GLU A CA 1
ATOM 2591 C C . GLU A 1 318 ? 23.940 -0.250 -36.009 1.00 98.06 318 GLU A C 1
ATOM 2593 O O . GLU A 1 318 ? 23.439 0.606 -35.279 1.00 98.06 318 GLU A O 1
ATOM 2598 N N . SER A 1 319 ? 23.300 -0.724 -37.084 1.00 97.69 319 SER A N 1
ATOM 2599 C CA . SER A 1 319 ? 21.963 -0.280 -37.485 1.00 97.69 319 SER A CA 1
ATOM 2600 C C . SER A 1 319 ? 20.900 -0.555 -36.421 1.00 97.69 319 SER A C 1
ATOM 2602 O O . SER A 1 319 ? 20.012 0.272 -36.248 1.00 97.69 319 SER A O 1
ATOM 2604 N N . TRP A 1 320 ? 21.010 -1.645 -35.651 1.00 97.75 320 TRP A N 1
ATOM 2605 C CA . TRP A 1 320 ? 20.078 -1.937 -34.554 1.00 97.75 320 TRP A CA 1
ATOM 2606 C C . TRP A 1 320 ? 20.241 -0.934 -33.411 1.00 97.75 320 TRP A C 1
ATOM 2608 O O . TRP A 1 320 ? 19.257 -0.459 -32.852 1.00 97.75 320 TRP A O 1
ATOM 2618 N N . CYS A 1 321 ? 21.483 -0.566 -33.090 1.00 97.75 321 CYS A N 1
ATOM 2619 C CA . CYS A 1 321 ? 21.778 0.460 -32.091 1.00 97.75 321 CYS A CA 1
ATOM 2620 C C . CYS A 1 321 ? 21.361 1.862 -32.567 1.00 97.75 321 CYS A C 1
ATOM 2622 O O . CYS A 1 321 ? 20.966 2.697 -31.754 1.00 97.75 321 CYS A O 1
ATOM 2624 N N . ALA A 1 322 ? 21.444 2.136 -33.872 1.00 97.38 322 ALA A N 1
ATOM 2625 C CA . ALA A 1 322 ? 21.069 3.421 -34.454 1.00 97.38 322 ALA A CA 1
ATOM 2626 C C . ALA A 1 322 ? 19.558 3.708 -34.357 1.00 97.38 322 ALA A C 1
ATOM 2628 O O . ALA A 1 322 ? 19.191 4.877 -34.219 1.00 97.38 322 ALA A O 1
ATOM 2629 N N . GLU A 1 323 ? 18.705 2.672 -34.342 1.00 97.50 323 GLU A N 1
ATOM 2630 C CA . GLU A 1 323 ? 17.252 2.803 -34.117 1.00 97.50 323 GLU A CA 1
ATOM 2631 C C . GLU A 1 323 ? 16.911 3.450 -32.764 1.00 97.50 323 GLU A C 1
ATOM 2633 O O . GLU A 1 323 ? 15.812 3.965 -32.585 1.00 97.50 323 GLU A O 1
ATOM 2638 N N . ALA A 1 324 ? 17.846 3.487 -31.808 1.00 95.88 324 ALA A N 1
ATOM 2639 C CA . ALA A 1 324 ? 17.662 4.169 -30.524 1.00 95.88 324 ALA A CA 1
ATOM 2640 C C . ALA A 1 324 ? 17.416 5.684 -30.648 1.00 95.88 324 ALA A C 1
ATOM 2642 O O . ALA A 1 324 ? 17.069 6.337 -29.665 1.00 95.88 324 ALA A O 1
ATOM 2643 N N . PHE A 1 325 ? 17.631 6.243 -31.839 1.00 96.44 325 PHE A N 1
ATOM 2644 C CA . PHE A 1 325 ? 17.442 7.655 -32.162 1.00 96.44 325 PHE A CA 1
ATOM 2645 C C . PHE A 1 325 ? 16.390 7.870 -33.259 1.00 96.44 325 PHE A C 1
ATOM 2647 O O . PHE A 1 325 ? 16.323 8.959 -33.825 1.00 96.44 325 PHE A O 1
ATOM 2654 N N . ASP A 1 326 ? 15.613 6.837 -33.583 1.00 96.94 326 ASP A N 1
ATOM 2655 C CA . ASP A 1 326 ? 14.471 6.916 -34.489 1.00 96.94 326 ASP A CA 1
ATOM 2656 C C . ASP A 1 326 ? 13.228 7.376 -33.709 1.00 96.94 326 ASP A C 1
ATOM 2658 O O . ASP A 1 326 ? 12.819 6.747 -32.729 1.00 96.94 326 ASP A O 1
ATOM 2662 N N . GLU A 1 327 ? 12.626 8.493 -34.123 1.00 95.00 327 GLU A N 1
ATOM 2663 C CA . GLU A 1 327 ? 11.487 9.089 -33.418 1.00 95.00 327 GLU A CA 1
ATOM 2664 C C . GLU A 1 327 ? 10.226 8.217 -33.433 1.00 95.00 327 GLU A C 1
ATOM 2666 O O . GLU A 1 327 ? 9.468 8.225 -32.458 1.00 95.00 327 GLU A O 1
ATOM 2671 N N . GLU A 1 328 ? 9.976 7.471 -34.510 1.00 95.88 328 GLU A N 1
ATOM 2672 C CA . GLU A 1 328 ? 8.807 6.596 -34.614 1.00 95.88 328 GLU A CA 1
ATOM 2673 C C . GLU A 1 328 ? 8.962 5.392 -33.688 1.00 95.88 328 GLU A C 1
ATOM 2675 O O . GLU A 1 328 ? 8.027 5.037 -32.964 1.00 95.88 328 GLU A O 1
ATOM 2680 N N . LYS A 1 329 ? 10.170 4.818 -33.628 1.00 94.38 329 LYS A N 1
ATOM 2681 C CA . LYS A 1 329 ? 10.486 3.725 -32.699 1.00 94.38 329 LYS A CA 1
ATOM 2682 C C . LYS A 1 329 ? 10.397 4.165 -31.245 1.00 94.38 329 LYS A C 1
ATOM 2684 O O . LYS A 1 329 ? 9.781 3.465 -30.448 1.00 94.38 329 LYS A O 1
ATOM 2689 N N . ILE A 1 330 ? 10.908 5.349 -30.906 1.00 91.25 330 ILE A N 1
ATOM 2690 C CA . ILE A 1 330 ? 10.799 5.904 -29.547 1.00 91.25 330 ILE A CA 1
ATOM 2691 C C . ILE A 1 330 ? 9.329 6.073 -29.136 1.00 91.25 330 ILE A C 1
ATOM 2693 O O . ILE A 1 330 ? 8.951 5.718 -28.016 1.00 91.25 330 ILE A O 1
ATOM 2697 N N . LYS A 1 331 ? 8.480 6.593 -30.033 1.00 93.62 331 LYS A N 1
ATOM 2698 C CA . LYS A 1 331 ? 7.037 6.729 -29.775 1.00 93.62 331 LYS A CA 1
ATOM 2699 C C . LYS A 1 331 ? 6.372 5.364 -29.593 1.00 93.62 331 LYS A C 1
ATOM 2701 O O . LYS A 1 331 ? 5.614 5.191 -28.640 1.00 93.62 331 LYS A O 1
ATOM 2706 N N . SER A 1 332 ? 6.687 4.399 -30.458 1.00 93.44 332 SER A N 1
ATOM 2707 C CA . SER A 1 332 ? 6.181 3.026 -30.360 1.00 93.44 332 SER A CA 1
ATOM 2708 C C . SER A 1 332 ? 6.568 2.371 -29.030 1.00 93.44 332 SER A C 1
ATOM 2710 O O . SER A 1 332 ? 5.705 1.847 -28.328 1.00 93.44 332 SER A O 1
ATOM 2712 N N . ASP A 1 333 ? 7.838 2.461 -28.634 1.00 91.62 333 ASP A N 1
ATOM 2713 C CA . ASP A 1 333 ? 8.337 1.894 -27.377 1.00 91.62 333 ASP A CA 1
ATOM 2714 C C . ASP A 1 333 ? 7.670 2.538 -26.158 1.00 91.62 333 ASP A C 1
ATOM 2716 O O . ASP A 1 333 ? 7.360 1.857 -25.183 1.00 91.62 333 ASP A O 1
ATOM 2720 N N . SER A 1 334 ? 7.405 3.847 -26.205 1.00 90.94 334 SER A N 1
ATOM 2721 C CA . SER A 1 334 ? 6.679 4.552 -25.143 1.00 90.94 334 SER A CA 1
ATOM 2722 C C . SER A 1 334 ? 5.273 3.977 -24.931 1.00 90.94 334 SER A C 1
ATOM 2724 O O . SER A 1 334 ? 4.864 3.730 -23.794 1.00 90.94 334 SER A O 1
ATOM 2726 N N . ILE A 1 335 ? 4.552 3.695 -26.022 1.00 92.19 335 ILE A N 1
ATOM 2727 C CA . ILE A 1 335 ? 3.216 3.081 -25.975 1.00 92.19 335 ILE A CA 1
ATOM 2728 C C . ILE A 1 335 ? 3.299 1.655 -25.420 1.00 92.19 335 ILE A C 1
ATOM 2730 O O . ILE A 1 335 ? 2.506 1.294 -24.549 1.00 92.19 335 ILE A O 1
ATOM 2734 N N . VAL A 1 336 ? 4.268 0.859 -25.884 1.00 90.44 336 VAL A N 1
ATOM 2735 C CA . VAL A 1 336 ? 4.490 -0.509 -25.390 1.00 90.44 336 VAL A CA 1
ATOM 2736 C C . VAL A 1 336 ? 4.763 -0.494 -23.885 1.00 90.44 336 VAL A C 1
ATOM 2738 O O . VAL A 1 336 ? 4.040 -1.143 -23.135 1.00 90.44 336 VAL A O 1
ATOM 2741 N N . ASN A 1 337 ? 5.718 0.317 -23.422 1.00 89.62 337 ASN A N 1
ATOM 2742 C CA . ASN A 1 337 ? 6.068 0.428 -22.003 1.00 89.62 337 ASN A CA 1
ATOM 2743 C C . ASN A 1 337 ? 4.871 0.850 -21.139 1.00 89.62 337 ASN A C 1
ATOM 2745 O O . ASN A 1 337 ? 4.607 0.238 -20.106 1.00 89.62 337 ASN A O 1
ATOM 2749 N N . ARG A 1 338 ? 4.082 1.837 -21.584 1.00 91.81 338 ARG A N 1
ATOM 2750 C CA . ARG A 1 338 ? 2.873 2.273 -20.865 1.00 91.81 338 ARG A CA 1
ATOM 2751 C C . ARG A 1 338 ? 1.813 1.169 -20.754 1.00 91.81 338 ARG A C 1
ATOM 2753 O O . ARG A 1 338 ? 1.029 1.177 -19.801 1.00 91.81 338 ARG A O 1
ATOM 2760 N N . ASN A 1 339 ? 1.770 0.247 -21.716 1.00 91.44 339 ASN A N 1
ATOM 2761 C CA . ASN A 1 339 ? 0.826 -0.870 -21.754 1.00 91.44 339 ASN A CA 1
ATOM 2762 C C . ASN A 1 339 ? 1.300 -2.106 -20.984 1.00 91.44 339 ASN A C 1
ATOM 2764 O O . ASN A 1 339 ? 0.458 -2.934 -20.639 1.00 91.44 339 ASN A O 1
ATOM 2768 N N . MET A 1 340 ? 2.599 -2.232 -20.704 1.00 91.62 340 MET A N 1
ATOM 2769 C CA . MET A 1 340 ? 3.128 -3.356 -19.931 1.00 91.62 340 MET A CA 1
ATOM 2770 C C . MET A 1 340 ? 2.750 -3.274 -18.455 1.00 91.62 340 MET A C 1
ATOM 2772 O O . MET A 1 340 ? 2.503 -4.314 -17.865 1.00 91.62 340 MET A O 1
ATOM 2776 N N . ASP A 1 341 ? 2.630 -2.071 -17.887 1.00 93.69 341 ASP A N 1
ATOM 2777 C CA . ASP A 1 341 ? 2.485 -1.880 -16.440 1.00 93.69 341 ASP A CA 1
ATOM 2778 C C . ASP A 1 341 ? 1.198 -1.144 -16.047 1.00 93.69 341 ASP A C 1
ATOM 2780 O O . ASP A 1 341 ? 0.628 -0.366 -16.823 1.00 93.69 341 ASP A O 1
ATOM 2784 N N . ILE A 1 342 ? 0.739 -1.365 -14.814 1.00 94.19 342 ILE A N 1
ATOM 2785 C CA . ILE A 1 342 ? -0.400 -0.640 -14.234 1.00 94.19 342 ILE A CA 1
ATOM 2786 C C . ILE A 1 342 ? 0.131 0.574 -13.478 1.00 94.19 342 ILE A C 1
ATOM 2788 O O . ILE A 1 342 ? 0.990 0.447 -12.614 1.00 94.19 342 ILE A O 1
ATOM 2792 N N . TYR A 1 343 ? -0.407 1.751 -13.762 1.00 94.06 343 TYR A N 1
ATOM 2793 C CA . TYR A 1 343 ? -0.009 3.002 -13.125 1.00 94.06 343 TYR A CA 1
ATOM 2794 C C . TYR A 1 343 ? -1.133 3.525 -12.235 1.00 94.06 343 TYR A C 1
ATOM 2796 O O . TYR A 1 343 ? -2.301 3.174 -12.414 1.00 94.06 343 TYR A O 1
ATOM 2804 N N . THR A 1 344 ? -0.805 4.407 -11.292 1.00 90.88 344 THR A N 1
ATOM 2805 C CA . THR A 1 344 ? -1.802 5.052 -10.424 1.00 90.88 344 THR A CA 1
ATOM 2806 C C . THR A 1 344 ? -2.914 5.754 -11.204 1.00 90.88 344 THR A C 1
ATOM 2808 O O . THR A 1 344 ? -4.056 5.782 -10.758 1.00 90.88 344 THR A O 1
ATOM 2811 N N . GLU A 1 345 ? -2.612 6.296 -12.384 1.00 90.62 345 GLU A N 1
ATOM 2812 C CA . GLU A 1 345 ? -3.585 6.915 -13.294 1.00 90.62 345 GLU A CA 1
ATOM 2813 C C . GLU A 1 345 ? -4.614 5.902 -13.795 1.00 90.62 345 GLU A C 1
ATOM 2815 O O . GLU A 1 345 ? -5.779 6.255 -13.924 1.00 90.62 345 GLU A O 1
ATOM 2820 N N . ASP A 1 346 ? -4.201 4.655 -14.048 1.00 92.81 346 ASP A N 1
ATOM 2821 C CA . ASP A 1 346 ? -5.109 3.618 -14.537 1.00 92.81 346 ASP A CA 1
ATOM 2822 C C . ASP A 1 346 ? -6.160 3.305 -13.476 1.00 92.81 346 ASP A C 1
ATOM 2824 O O . ASP A 1 346 ? -7.345 3.316 -13.781 1.00 92.81 346 ASP A O 1
ATOM 2828 N N . ILE A 1 347 ? -5.734 3.105 -12.222 1.00 88.81 347 ILE A N 1
ATOM 2829 C CA . ILE A 1 347 ? -6.619 2.761 -11.098 1.00 88.81 347 ILE A CA 1
ATOM 2830 C C . ILE A 1 347 ? -7.642 3.865 -10.818 1.00 88.81 347 ILE A C 1
ATOM 2832 O O . ILE A 1 347 ? -8.793 3.567 -10.508 1.00 88.81 347 ILE A O 1
ATOM 2836 N N . ARG A 1 348 ? -7.246 5.136 -10.966 1.00 85.62 348 ARG A N 1
ATOM 2837 C CA . ARG A 1 348 ? -8.126 6.297 -10.748 1.00 85.62 348 ARG A CA 1
ATOM 2838 C C . ARG A 1 348 ? -9.301 6.369 -11.723 1.00 85.62 348 ARG A C 1
ATOM 2840 O O . ARG A 1 348 ? -10.292 7.017 -11.412 1.00 85.62 348 ARG A O 1
ATOM 2847 N N . LEU A 1 349 ? -9.188 5.729 -12.884 1.00 87.38 349 LEU A N 1
ATOM 2848 C CA . LEU A 1 349 ? -10.235 5.698 -13.905 1.00 87.38 349 LEU A CA 1
ATOM 2849 C C . LEU A 1 349 ? -11.155 4.476 -13.779 1.00 87.38 349 LEU A C 1
ATOM 2851 O O . LEU A 1 349 ? -12.098 4.345 -14.557 1.00 87.38 349 LEU A O 1
ATOM 2855 N N . LEU A 1 350 ? -10.879 3.568 -12.839 1.00 89.94 350 LEU A N 1
ATOM 2856 C CA . LEU A 1 350 ? -11.663 2.350 -12.656 1.00 89.94 350 LEU A CA 1
ATOM 2857 C C . LEU A 1 350 ? -12.767 2.552 -11.629 1.00 89.94 350 LEU A C 1
ATOM 2859 O O . LEU A 1 350 ? -12.698 3.413 -10.754 1.00 89.94 350 LEU A O 1
ATOM 2863 N N . THR A 1 351 ? -13.733 1.640 -11.667 1.00 88.25 351 THR A N 1
ATOM 2864 C CA . THR A 1 351 ? -14.633 1.381 -10.540 1.00 88.25 351 THR A CA 1
ATOM 2865 C C . THR A 1 351 ? -14.334 -0.020 -10.000 1.00 88.25 351 THR A C 1
ATOM 2867 O O . THR A 1 351 ? -14.964 -0.985 -10.434 1.00 88.25 351 THR A O 1
ATOM 2870 N N . PRO A 1 352 ? -13.323 -0.182 -9.117 1.00 87.25 352 PRO A N 1
ATOM 2871 C CA . PRO A 1 352 ? -12.980 -1.486 -8.563 1.00 87.25 352 PRO A CA 1
ATOM 2872 C C . PRO A 1 352 ? -14.165 -2.089 -7.812 1.00 87.25 352 PRO A C 1
ATOM 2874 O O . PRO A 1 352 ? -14.764 -1.429 -6.958 1.00 87.25 352 PRO A O 1
ATOM 2877 N N . ASN A 1 353 ? -14.460 -3.350 -8.113 1.00 84.25 353 ASN A N 1
ATOM 2878 C CA . ASN A 1 353 ? -15.553 -4.093 -7.495 1.00 84.25 353 ASN A CA 1
ATOM 2879 C C . ASN A 1 353 ? -15.092 -5.024 -6.376 1.00 84.25 353 ASN A C 1
ATOM 2881 O O . ASN A 1 353 ? -15.958 -5.500 -5.654 1.00 84.25 353 ASN A O 1
ATOM 2885 N N . ALA A 1 354 ? -13.779 -5.236 -6.206 1.00 82.44 354 ALA A N 1
ATOM 2886 C CA . ALA A 1 354 ? -13.220 -5.927 -5.043 1.00 82.44 354 ALA A CA 1
ATOM 2887 C C . ALA A 1 354 ? -13.735 -5.282 -3.739 1.00 82.44 354 ALA A C 1
ATOM 2889 O O . ALA A 1 354 ? -13.646 -4.058 -3.574 1.00 82.44 354 ALA A O 1
ATOM 2890 N N . ARG A 1 355 ? -14.327 -6.098 -2.859 1.00 73.00 355 ARG A N 1
ATOM 2891 C CA . ARG A 1 355 ? -15.144 -5.650 -1.711 1.00 73.00 355 ARG A CA 1
ATOM 2892 C C . ARG A 1 355 ? -14.483 -5.818 -0.346 1.00 73.00 355 ARG A C 1
ATOM 2894 O O . ARG A 1 355 ? -15.116 -5.470 0.646 1.00 73.00 355 ARG A O 1
ATOM 2901 N N . PHE A 1 356 ? -13.272 -6.367 -0.297 1.00 58.12 356 PHE A N 1
ATOM 2902 C CA . PHE A 1 356 ? -12.561 -6.602 0.959 1.00 58.12 356 PHE A CA 1
ATOM 2903 C C . PHE A 1 356 ? -12.059 -5.318 1.625 1.00 58.12 356 PHE A C 1
ATOM 2905 O O . PHE A 1 356 ? -11.581 -4.414 0.895 1.00 58.12 356 PHE A O 1
#

Radius of gyration: 24.99 Å; Cα contacts (8 Å, |Δi|>4): 565; chains: 1; bounding box: 54×51×70 Å

pLDDT: mean 93.65, std 6.05, range [47.41, 98.88]

Mean predicted aligned error: 5.17 Å

Organism: Bacteroides ovatus (NCBI:txid28116)

Nearest PDB structures (foldseek):
  5cml-assembly2_B  TM=4.722E-01  e=4.303E-01  Rhodothermus marinus
  1y7p-assembly1_C  TM=4.736E-01  e=9.695E-01  Archaeoglobus fulgidus
  1y7p-assembly1_A  TM=3.860E-01  e=4.832E-01  Archaeoglobus fulgidus
  1y7p-assembly2_B  TM=4.660E-01  e=2.185E+00  Archaeoglobus fulgidus

Sequence (356 aa):
MQAQTVVHPSIKTKTTFAIVVDQKSYDEAKSEIDAYRTSIEKEGLGTYLLIDDWKRPEPIREQLVKLHENEKTPLEGCVFIGDIPIPMIRDAHHLSSAFKRSPKANWQKSSVPSDRYYDDFGLKFDYIKQDSLIPDYHYMTLRADSKQYISPDIYSARIRPLHLEGENRYQMLRDYLKKAVAEKAKQNAFDQLTMARGHGYNSEDPLAWSGEQIALREQLPQIFKSGNTVKFYDFNMRYPMKPLYLNEIQREGLDVMLFHHHGGPTMQYINGYENGSGINLSIENAKIFLRSKVPSYAKKHGREAAIKEYAKQYGVPESWCAEAFDEEKIKSDSIVNRNMDIYTEDIRLLTPNARF

Foldseek 3Di:
DDDKDKDWFPDDAQAAEEEEEEQVLCVLQVVLVVLLQVLCVVVPHGYMYIYYNAQDPVVLLVVLVVQQPPPRYHHAEYEYEELAAWEFEPPLQLQDDPQDDDPPDDSVNNTDTDCLSRFAPQWDWAWDAADPPDRSYTYIYGDPPGDSYRDGRHYYYYHYFDDDPPDDSSVVRNVVSVLVSVLSPDDADQFAEEEEEADDDCLVDPVSLVVVVVVCCVVPVVNVDPPGDYHYYYCQPDPHCQVVLLVVQADASHADYHYYYDADPWWGQHYDQHDDDDPVSVLVSVLLVLLVPLVVVCVPVNNVVSLVVVCVVVVHDSVSNNCNPPPVVVVVSVVSVVRNIDGNVSVVPGDGNHSD

Solvent-accessible surface area (backbone atoms only — not comparable to full-atom values): 19733 Å² total; per-residue (Å²): 134,86,75,73,43,75,44,71,43,95,54,91,37,74,40,24,36,36,40,40,31,21,44,68,49,41,74,68,25,43,70,34,52,55,47,36,48,50,54,45,39,75,75,63,37,15,39,31,39,40,37,31,80,58,85,53,61,61,69,57,32,55,51,49,52,58,41,37,69,32,89,75,40,22,39,50,32,40,35,38,34,41,80,56,49,40,42,27,34,28,85,48,48,85,80,41,93,80,60,80,62,56,76,88,46,63,60,93,76,35,34,47,76,42,68,58,71,62,25,15,78,73,57,41,70,48,81,74,46,68,39,92,86,49,71,53,34,33,35,27,36,50,42,90,91,25,64,92,67,89,71,61,71,32,52,73,50,75,52,60,57,67,92,50,92,97,57,62,39,55,57,52,43,35,52,50,34,48,48,52,42,55,55,70,73,50,93,75,81,81,33,30,40,37,38,36,38,10,40,58,73,70,51,60,39,66,66,56,52,54,50,46,58,50,49,50,45,70,77,43,51,72,32,74,37,93,93,40,42,76,47,81,43,59,38,82,78,42,86,65,39,36,67,59,55,64,48,53,44,40,30,84,76,30,30,41,74,45,78,48,57,49,67,58,102,59,34,39,45,30,47,70,80,86,85,73,88,50,68,71,57,51,52,48,54,54,34,55,53,34,36,71,45,37,54,69,47,18,76,78,63,38,64,69,54,26,24,53,50,52,16,62,74,71,75,45,61,49,68,49,34,51,47,36,75,35,69,68,54,53,53,51,49,51,54,52,55,60,49,23,34,49,39,56,72,59,61,73,74,54,72,70,36,47,67,112